Protein AF-A0A7G2MFL3-F1 (afdb_monomer)

Solvent-accessible surface area (backbone atoms only — not comparable to full-atom values): 13566 Å² total; per-residue (Å²): 109,44,81,42,78,49,74,40,73,57,84,100,40,82,43,74,48,80,43,44,34,51,57,37,76,84,65,39,50,49,68,37,49,46,40,65,63,60,61,59,58,70,48,54,39,50,13,52,48,40,73,46,63,44,76,57,50,73,59,51,51,73,66,56,52,52,59,57,55,60,53,57,52,28,74,81,72,52,54,85,32,44,57,62,62,65,53,64,46,80,39,84,98,72,47,64,27,29,45,59,45,58,73,44,49,77,35,26,29,48,46,50,48,53,24,50,50,29,46,53,49,25,72,77,52,80,40,70,69,40,48,25,46,23,52,23,51,48,35,26,45,94,93,48,84,48,68,70,61,25,61,71,35,25,74,55,49,62,75,49,63,65,60,61,53,53,35,51,54,53,48,49,51,37,31,48,51,34,50,34,70,74,38,46,80,78,42,62,78,80,65,99,81,64,82,85,64,84,72,43,70,61,52,58,45,45,78,69,58,48,93,62,67,87,49,60,74,69,49,32,68,38,33,34,64,59,52,53,52,51,51,46,48,52,60,57,56,79,72,108

Foldseek 3Di:
DDWDWDWFDDDPDIDIDIFDADQAPVPDALQLLLCVLVPDPLLVNLCSRRVHDSVRSVRDDPVRSVVSVVSCVNVVVHLQQQDDNCQWDQFVPLGIWGAADGNNPQAFQQLVLQLVVLLVVCVVPVDLLSLLLNVLSRTHDPVHGDPVSSVVCSVRSSPDDSSSSSSRSVSVVSNVVNVCVVQCLLNPDDDPPDDDDVCRVVVSVCVQCPPPPVCPVVRRSPRNVVVSVSSSVSVVVVVD

Secondary structure (DSSP, 8-state):
-EEEEEEEEETTEEEEEEEEE-SSGGG--HHHHHHHHH---HHHHHHHHTTS-HHHHTTS-HHHHHHHHGGGGHHHH-----S-S--EEEETTTEEEEPPPGGGTT-BHHHHHHHHHHHHHHHHS--HHHHHHHHHHHSB-TT---HHHHHHHHHHHTTS-HHHHHHHHHHHHHHHHHHHHH-TTTS----SSS------HHHHHHHHHTT-GGGHHHHHSSBHHHHHHHHHHHHHHTT-

Structure (mmCIF, N/CA/C/O backbone):
data_AF-A0A7G2MFL3-F1
#
_entry.id   AF-A0A7G2MFL3-F1
#
loop_
_atom_site.group_PDB
_atom_site.id
_atom_site.type_symbol
_atom_site.label_atom_id
_atom_site.label_alt_id
_atom_site.label_comp_id
_atom_site.label_asym_id
_atom_site.label_entity_id
_atom_site.label_seq_id
_atom_site.pdbx_PDB_ins_code
_atom_site.Cartn_x
_atom_site.Cartn_y
_atom_site.Cartn_z
_atom_site.occupancy
_atom_site.B_iso_or_equiv
_atom_site.auth_seq_id
_atom_site.auth_comp_id
_atom_site.auth_asym_id
_atom_site.auth_atom_id
_atom_site.pdbx_PDB_model_num
ATOM 1 N N . MET A 1 1 ? -18.600 6.496 1.600 1.00 86.38 1 MET A N 1
ATOM 2 C CA . MET A 1 1 ? -18.563 6.324 3.068 1.00 86.38 1 MET A CA 1
ATOM 3 C C . MET A 1 1 ? -19.970 6.043 3.551 1.00 86.38 1 MET A C 1
ATOM 5 O O . MET A 1 1 ? -20.898 6.702 3.091 1.00 86.38 1 MET A O 1
ATOM 9 N N . ASN A 1 2 ? -20.135 5.079 4.453 1.00 88.81 2 ASN A N 1
ATOM 10 C CA . ASN A 1 2 ? -21.428 4.770 5.059 1.00 88.81 2 ASN A CA 1
ATOM 11 C C . ASN A 1 2 ? -21.627 5.642 6.297 1.00 88.81 2 ASN A C 1
ATOM 13 O O . ASN A 1 2 ? -20.780 5.615 7.186 1.00 88.81 2 ASN A O 1
ATOM 17 N N . ASN A 1 3 ? -22.730 6.385 6.366 1.00 93.81 3 ASN A N 1
ATOM 18 C CA . ASN A 1 3 ? -23.121 7.102 7.578 1.00 93.81 3 ASN A CA 1
ATOM 19 C C . ASN A 1 3 ? -23.833 6.131 8.520 1.00 93.81 3 ASN A C 1
ATOM 21 O O . ASN A 1 3 ? -24.752 5.425 8.104 1.00 93.81 3 ASN A O 1
ATOM 25 N N . ILE A 1 4 ? -23.409 6.090 9.778 1.00 93.94 4 ILE A N 1
ATOM 26 C CA . ILE A 1 4 ? -23.897 5.137 10.770 1.00 93.94 4 ILE A CA 1
ATOM 27 C C . ILE A 1 4 ? -24.326 5.901 12.008 1.00 93.94 4 ILE A C 1
ATOM 29 O O . ILE A 1 4 ? -23.541 6.631 12.610 1.00 93.94 4 ILE A O 1
ATOM 33 N N . LYS A 1 5 ? -25.567 5.670 12.426 1.00 94.50 5 LYS A N 1
ATOM 34 C CA . LYS A 1 5 ? -26.051 6.081 13.737 1.00 94.50 5 LYS A CA 1
ATOM 35 C C . LYS A 1 5 ? -26.024 4.875 14.663 1.00 94.50 5 LYS A C 1
ATOM 37 O O . LYS A 1 5 ? -26.741 3.904 14.446 1.00 94.50 5 LYS A O 1
ATOM 42 N N . ILE A 1 6 ? -25.190 4.940 15.691 1.00 92.62 6 ILE A N 1
ATOM 43 C CA . ILE A 1 6 ? -25.071 3.891 16.698 1.00 92.62 6 ILE A CA 1
ATOM 44 C C . ILE A 1 6 ? -25.822 4.336 17.936 1.00 92.62 6 ILE A C 1
ATOM 46 O O . ILE A 1 6 ? -25.460 5.331 18.566 1.00 92.62 6 ILE A O 1
ATOM 50 N N . THR A 1 7 ? -26.827 3.558 18.310 1.00 91.56 7 THR A N 1
ATOM 51 C CA . THR A 1 7 ? -27.594 3.771 19.532 1.00 91.56 7 THR A CA 1
ATOM 52 C C . THR A 1 7 ? -27.149 2.772 20.594 1.00 91.56 7 THR A C 1
ATOM 54 O O . THR A 1 7 ? -27.059 1.571 20.336 1.00 91.56 7 THR A O 1
ATOM 57 N N . TYR A 1 8 ? -26.820 3.268 21.785 1.00 87.94 8 TYR A N 1
ATOM 58 C CA . TYR A 1 8 ? -26.288 2.467 22.882 1.00 87.94 8 TYR A CA 1
ATOM 59 C C . TYR A 1 8 ? -26.803 2.961 24.232 1.00 87.94 8 TYR A C 1
ATOM 61 O O . TYR A 1 8 ? -27.073 4.145 24.440 1.00 87.94 8 TYR A O 1
ATOM 69 N N . HIS A 1 9 ? -26.893 2.044 25.191 1.00 82.50 9 HIS A N 1
ATOM 70 C CA . HIS A 1 9 ? -27.344 2.377 26.534 1.00 82.50 9 HIS A CA 1
ATOM 71 C C . HIS A 1 9 ? -26.170 2.849 27.402 1.00 82.50 9 HIS A C 1
ATOM 73 O O . HIS A 1 9 ? -25.099 2.230 27.488 1.00 82.50 9 HIS A O 1
ATOM 79 N N . HIS A 1 10 ? -26.357 3.988 28.065 1.00 81.31 10 HIS A N 1
ATOM 80 C CA . HIS A 1 10 ? -25.468 4.464 29.111 1.00 81.31 10 HIS A CA 1
ATOM 81 C C . HIS A 1 10 ? -26.272 4.654 30.391 1.00 81.31 10 HIS A C 1
ATOM 83 O O . HIS A 1 10 ? -26.887 5.700 30.598 1.00 81.31 10 HIS A O 1
ATOM 89 N N . TRP A 1 11 ? -26.201 3.648 31.267 1.00 82.06 11 TRP A N 1
ATOM 90 C CA . TRP A 1 11 ? -27.089 3.525 32.424 1.00 82.06 11 TRP A CA 1
ATOM 91 C C . TRP A 1 11 ? -28.545 3.462 31.933 1.00 82.06 11 TRP A C 1
ATOM 93 O O . TRP A 1 11 ? -28.824 2.739 30.984 1.00 82.06 11 TRP A O 1
ATOM 103 N N . PHE A 1 12 ? -29.444 4.246 32.525 1.00 79.44 12 PHE A N 1
ATOM 104 C CA . PHE A 1 12 ? -30.863 4.316 32.169 1.00 79.44 12 PHE A CA 1
ATOM 105 C C . PHE A 1 12 ? -31.176 5.301 31.033 1.00 79.44 12 PHE A C 1
ATOM 107 O O . PHE A 1 12 ? -32.333 5.653 30.831 1.00 79.44 12 PHE A O 1
ATOM 114 N N . ARG A 1 13 ? -30.161 5.817 30.326 1.00 85.00 13 ARG A N 1
ATOM 115 C CA . ARG A 1 13 ? -30.360 6.743 29.205 1.00 85.00 13 ARG A CA 1
ATOM 116 C C . ARG A 1 13 ? -29.826 6.147 27.918 1.00 85.00 13 ARG A C 1
ATOM 118 O O . ARG A 1 13 ? -28.670 5.720 27.848 1.00 85.00 13 ARG A O 1
ATOM 125 N N . GLU A 1 14 ? -30.667 6.181 26.900 1.00 88.75 14 GLU A N 1
ATOM 126 C CA . GLU A 1 14 ? -30.264 5.924 25.532 1.00 88.75 14 GLU A CA 1
ATOM 127 C C . GLU A 1 14 ? -29.410 7.093 25.031 1.00 88.75 14 GLU A C 1
ATOM 129 O O . GLU A 1 14 ? -29.717 8.267 25.254 1.00 88.75 14 GLU A O 1
ATOM 134 N N . LYS A 1 15 ? -28.283 6.768 24.406 1.00 92.12 15 LYS A N 1
ATOM 135 C CA . LYS A 1 15 ? -27.415 7.728 23.732 1.00 92.12 15 LYS A CA 1
ATOM 136 C C . LYS A 1 15 ? -27.227 7.283 22.295 1.00 92.12 15 LYS A C 1
ATOM 138 O O . LYS A 1 15 ? -27.190 6.088 22.013 1.00 92.12 15 LYS A O 1
ATOM 143 N N . SER A 1 16 ? -27.042 8.245 21.404 1.00 92.38 16 SER A N 1
ATOM 144 C CA . SER A 1 16 ? -26.655 7.976 20.026 1.00 92.38 16 SER A CA 1
ATOM 145 C C . SER A 1 16 ? -25.364 8.693 19.675 1.00 92.38 16 SER A C 1
ATOM 147 O O . SER A 1 16 ? -25.123 9.808 20.137 1.00 92.38 16 SER A O 1
ATOM 149 N N . ILE A 1 17 ? -24.559 8.060 18.833 1.00 94.38 17 ILE A N 1
ATOM 150 C CA . ILE A 1 17 ? -23.413 8.670 18.170 1.00 94.38 17 ILE A CA 1
ATOM 151 C C . ILE A 1 17 ? -23.583 8.508 16.664 1.00 94.38 17 ILE A C 1
ATOM 153 O O . ILE A 1 17 ? -23.958 7.438 16.188 1.00 94.38 17 ILE A O 1
ATOM 157 N N . GLU A 1 18 ? -23.337 9.583 15.930 1.00 95.19 18 GLU A N 1
ATOM 158 C CA . GLU A 1 18 ? -23.256 9.556 14.475 1.00 95.19 18 GLU A CA 1
ATOM 159 C C . GLU A 1 18 ? -21.789 9.449 14.087 1.00 95.19 18 GLU A C 1
ATOM 161 O O . GLU A 1 18 ? -20.938 10.166 14.614 1.00 95.19 18 GLU A O 1
ATOM 166 N N . THR A 1 19 ? -21.488 8.503 13.211 1.00 95.06 19 THR A N 1
ATOM 167 C CA . THR A 1 19 ? -20.143 8.272 12.710 1.00 95.06 19 THR A CA 1
ATOM 168 C C . THR A 1 19 ? -20.189 7.775 11.269 1.00 95.06 19 THR A C 1
ATOM 170 O O . THR A 1 19 ? -21.252 7.664 10.657 1.00 95.06 19 THR A O 1
ATOM 173 N N . THR A 1 20 ? -19.024 7.479 10.712 1.00 94.50 20 THR A N 1
ATOM 174 C CA . THR A 1 20 ? -18.869 6.949 9.370 1.00 94.50 20 THR A CA 1
ATOM 175 C C . THR A 1 20 ? -18.062 5.661 9.373 1.00 94.50 20 THR A C 1
ATOM 177 O O . THR A 1 20 ? -17.290 5.389 10.290 1.00 94.50 20 THR A O 1
ATOM 180 N N . PHE A 1 21 ? -18.241 4.863 8.327 1.00 94.44 21 PHE A N 1
ATOM 181 C CA . PHE A 1 21 ? -17.450 3.667 8.076 1.00 94.44 21 PHE A CA 1
ATOM 182 C C . PHE A 1 21 ? -16.995 3.647 6.610 1.00 94.44 21 PHE A C 1
ATOM 184 O O . PHE A 1 21 ? -17.812 3.930 5.719 1.00 94.44 21 PHE A O 1
ATOM 191 N N . PRO A 1 22 ? -15.719 3.325 6.326 1.00 93.12 22 PRO A N 1
ATOM 192 C CA . PRO A 1 22 ? -15.212 3.234 4.960 1.00 93.12 22 PRO A CA 1
ATOM 193 C C . PRO A 1 22 ? -16.002 2.221 4.128 1.00 93.12 22 PRO A C 1
ATOM 195 O O . PRO A 1 22 ? -16.175 1.073 4.522 1.00 93.12 22 PRO A O 1
ATOM 198 N N . SER A 1 23 ? -16.471 2.642 2.958 1.00 91.25 23 SER A N 1
ATOM 199 C CA . SER A 1 23 ? -17.168 1.773 1.998 1.00 91.25 23 SER A CA 1
ATOM 200 C C . SER A 1 23 ? -16.243 1.221 0.911 1.00 91.25 23 SER A C 1
ATOM 202 O O . SER A 1 23 ? -16.655 0.384 0.111 1.00 91.25 23 SER A O 1
ATOM 204 N N . CYS A 1 24 ? -14.997 1.688 0.880 1.00 90.19 24 CYS A N 1
ATOM 205 C CA . CYS A 1 24 ? -13.954 1.275 -0.044 1.00 90.19 24 CYS A CA 1
ATOM 206 C C . CYS A 1 24 ? -12.572 1.526 0.575 1.00 90.19 24 CYS A C 1
ATOM 208 O O . CYS A 1 24 ? -12.429 2.282 1.540 1.00 90.19 24 CYS A O 1
ATOM 210 N N . TRP A 1 25 ? -11.530 0.929 -0.001 1.00 90.25 25 TRP A N 1
ATOM 211 C CA . TRP A 1 25 ? -10.160 1.077 0.506 1.00 90.25 25 TRP A CA 1
ATOM 212 C C . TRP A 1 25 ? -9.642 2.517 0.428 1.00 90.25 25 TRP A C 1
ATOM 214 O O . TRP A 1 25 ? -8.898 2.951 1.303 1.00 90.25 25 TRP A O 1
ATOM 224 N N . SER A 1 26 ? -10.032 3.273 -0.605 1.00 86.62 26 SER A N 1
ATOM 225 C CA . SER A 1 26 ? -9.580 4.658 -0.801 1.00 86.62 26 SER A CA 1
ATOM 226 C C . SER A 1 26 ? -10.165 5.649 0.207 1.00 86.62 26 SER A C 1
ATOM 228 O O . SER A 1 26 ? -9.641 6.748 0.341 1.00 86.62 26 SER A O 1
ATOM 230 N N . GLU A 1 27 ? -11.244 5.278 0.900 1.00 90.12 27 GLU A N 1
ATOM 231 C CA . GLU A 1 27 ? -11.845 6.079 1.975 1.00 90.12 27 GLU A CA 1
ATOM 232 C C . GLU A 1 27 ? -11.183 5.837 3.335 1.00 90.12 27 GLU A C 1
ATOM 234 O O . GLU A 1 27 ? -11.441 6.575 4.283 1.00 90.12 27 GLU A O 1
ATOM 239 N N . MET A 1 28 ? -10.344 4.803 3.458 1.00 91.62 28 MET A N 1
ATOM 240 C CA . MET A 1 28 ? -9.699 4.477 4.723 1.00 91.62 28 MET A CA 1
ATOM 241 C C . MET A 1 28 ? -8.619 5.499 5.071 1.00 91.62 28 MET A C 1
ATOM 243 O O . MET A 1 28 ? -7.720 5.796 4.282 1.00 91.62 28 MET A O 1
ATOM 247 N N . THR A 1 29 ? -8.642 5.959 6.317 1.00 92.31 29 THR A N 1
ATOM 248 C CA . THR A 1 29 ? -7.521 6.695 6.904 1.00 92.31 29 THR A CA 1
ATOM 249 C C . THR A 1 29 ? -6.305 5.774 7.095 1.00 92.31 29 THR A C 1
ATOM 251 O O . THR A 1 29 ? -6.462 4.553 7.216 1.00 92.31 29 THR A O 1
ATOM 254 N N . PRO A 1 30 ? -5.077 6.321 7.220 1.00 92.25 30 PRO A N 1
ATOM 255 C CA . PRO A 1 30 ? -3.890 5.511 7.505 1.00 92.25 30 PRO A CA 1
ATOM 256 C C . PRO A 1 30 ? -4.042 4.657 8.772 1.00 92.25 30 PRO A C 1
ATOM 258 O O . PRO A 1 30 ? -3.607 3.508 8.811 1.00 92.25 30 PRO A O 1
ATOM 261 N N . ARG A 1 31 ? -4.712 5.200 9.799 1.00 92.88 31 ARG A N 1
ATOM 262 C CA . ARG A 1 31 ? -4.985 4.506 11.065 1.00 92.88 31 ARG A CA 1
ATOM 263 C C . ARG A 1 31 ? -5.902 3.299 10.863 1.00 92.88 31 ARG A C 1
ATOM 265 O O . ARG A 1 31 ? -5.603 2.225 11.375 1.00 92.88 31 ARG A O 1
ATOM 272 N N . GLN A 1 32 ? -6.987 3.465 10.108 1.00 94.06 32 GLN A N 1
ATOM 273 C CA . GLN A 1 32 ? -7.913 2.377 9.773 1.00 94.06 32 GLN A CA 1
ATOM 274 C C . GLN A 1 32 ? -7.226 1.294 8.945 1.00 94.06 32 GLN A C 1
ATOM 276 O O . GLN A 1 32 ? -7.385 0.106 9.220 1.00 94.06 32 GLN A O 1
ATOM 281 N N . PHE A 1 33 ? -6.413 1.699 7.969 1.00 92.69 33 PHE A N 1
ATOM 282 C CA . PHE A 1 33 ? -5.682 0.769 7.116 1.00 92.69 33 PHE A CA 1
ATOM 283 C C . PHE A 1 33 ? -4.683 -0.079 7.922 1.00 92.69 33 PHE A C 1
ATOM 285 O O . PHE A 1 33 ? -4.671 -1.302 7.799 1.00 92.69 33 PHE A O 1
ATOM 292 N N . LEU A 1 34 ? -3.912 0.548 8.820 1.00 93.12 34 LEU A N 1
ATOM 293 C CA . LEU A 1 34 ? -2.994 -0.148 9.732 1.00 93.12 34 LEU A CA 1
ATOM 294 C C . LEU A 1 34 ? -3.718 -1.062 10.731 1.00 93.12 34 LEU A C 1
ATOM 296 O O . LEU A 1 34 ? -3.231 -2.149 11.044 1.00 93.12 34 LEU A O 1
ATOM 300 N N . ALA A 1 35 ? -4.877 -0.651 11.252 1.00 92.56 35 ALA A N 1
ATOM 301 C CA . ALA A 1 35 ? -5.672 -1.506 12.132 1.00 92.56 35 ALA A CA 1
ATOM 302 C C . ALA A 1 35 ? -6.130 -2.776 11.404 1.00 92.56 35 ALA A C 1
ATOM 304 O O . ALA A 1 35 ? -6.014 -3.873 11.942 1.00 92.56 35 ALA A O 1
ATOM 305 N N . LEU A 1 36 ? -6.563 -2.652 10.148 1.00 89.69 36 LEU A N 1
ATOM 306 C CA . LEU A 1 36 ? -7.006 -3.800 9.366 1.00 89.69 36 LEU A CA 1
ATOM 307 C C . LEU A 1 36 ? -5.876 -4.807 9.099 1.00 89.69 36 LEU A C 1
ATOM 309 O O . LEU A 1 36 ? -6.098 -6.017 9.149 1.00 89.69 36 LEU A O 1
ATOM 313 N N . THR A 1 37 ? -4.656 -4.329 8.843 1.00 85.25 37 THR 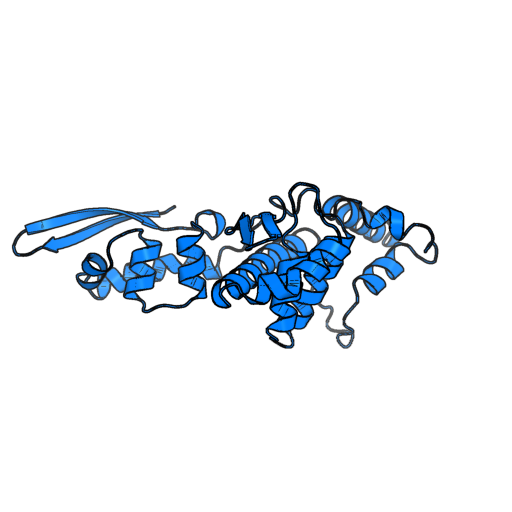A N 1
ATOM 314 C CA . THR A 1 37 ? -3.505 -5.207 8.583 1.00 85.25 37 THR A CA 1
ATOM 315 C C . THR A 1 37 ? -2.931 -5.820 9.855 1.00 85.25 37 THR A C 1
ATOM 317 O O . THR A 1 37 ? -2.525 -6.979 9.849 1.00 85.25 37 THR A O 1
ATOM 320 N N . SER A 1 38 ? -2.934 -5.072 10.959 1.00 84.50 38 SER A N 1
ATOM 321 C CA . SER A 1 38 ? -2.404 -5.526 12.248 1.00 84.50 38 SER A CA 1
ATOM 322 C C . SER A 1 38 ? -3.292 -6.533 12.981 1.00 84.50 38 SER A C 1
ATOM 324 O O . SER A 1 38 ? -2.808 -7.137 13.941 1.00 84.50 38 SER A O 1
ATOM 326 N N . ARG A 1 39 ? -4.544 -6.711 12.527 1.00 80.12 39 ARG A N 1
ATOM 327 C CA . ARG A 1 39 ? -5.549 -7.652 13.057 1.00 80.12 39 ARG A CA 1
ATOM 328 C C . ARG A 1 39 ? -5.639 -7.635 14.594 1.00 80.12 39 ARG A C 1
ATOM 330 O O . ARG A 1 39 ? -5.341 -8.645 15.234 1.00 80.12 39 ARG A O 1
ATOM 337 N N . PRO A 1 40 ? -5.998 -6.493 15.205 1.00 86.38 40 PRO A N 1
ATOM 338 C CA . PRO A 1 40 ? -6.283 -6.437 16.633 1.00 86.38 40 PRO A CA 1
ATOM 339 C C . PRO A 1 40 ? -7.582 -7.203 16.947 1.00 86.38 40 PRO A C 1
ATOM 341 O O . PRO A 1 40 ? -8.212 -7.762 16.051 1.00 86.38 40 PRO A O 1
ATOM 344 N N . ASP A 1 41 ? -8.005 -7.219 18.214 1.00 91.69 41 ASP A N 1
ATOM 345 C CA . ASP A 1 41 ? -9.305 -7.793 18.570 1.00 91.69 41 ASP A CA 1
ATOM 346 C C . ASP A 1 41 ? -10.465 -7.076 17.858 1.00 91.69 41 ASP A C 1
ATOM 348 O O . ASP A 1 41 ? -10.403 -5.869 17.617 1.00 91.69 41 ASP A O 1
ATOM 352 N N . ASP A 1 42 ? -11.544 -7.808 17.571 1.00 90.69 42 ASP A N 1
ATOM 353 C CA . ASP A 1 42 ? -12.671 -7.322 16.760 1.00 90.69 42 ASP A CA 1
ATOM 354 C C . ASP A 1 42 ? -13.268 -6.006 17.279 1.00 90.69 42 ASP A C 1
ATOM 356 O O . ASP A 1 42 ? -13.641 -5.132 16.495 1.00 90.69 42 ASP A O 1
ATOM 360 N N . HIS A 1 43 ? -13.309 -5.817 18.604 1.00 93.94 43 HIS A N 1
ATOM 361 C CA . HIS A 1 43 ? -13.816 -4.581 19.198 1.00 93.94 43 HIS A CA 1
ATOM 362 C C . HIS A 1 43 ? -12.888 -3.394 18.933 1.00 93.94 43 HIS A C 1
ATOM 364 O O . HIS A 1 43 ? -13.372 -2.286 18.718 1.00 93.94 43 HIS A O 1
ATOM 370 N N . GLU A 1 44 ? -11.570 -3.598 18.976 1.00 94.88 44 GLU A N 1
ATOM 371 C CA . GLU A 1 44 ? -10.592 -2.574 18.603 1.00 94.88 44 GLU A CA 1
ATOM 372 C C . GLU A 1 44 ? -10.685 -2.242 17.118 1.00 94.88 44 GLU A C 1
ATOM 374 O O . GLU A 1 44 ? -10.718 -1.068 16.755 1.00 94.88 44 GLU A O 1
ATOM 379 N N . LEU A 1 45 ? -10.769 -3.263 16.260 1.00 94.62 45 LEU A N 1
ATOM 380 C CA . LEU A 1 45 ? -10.877 -3.060 14.821 1.00 94.62 45 LEU A CA 1
ATOM 381 C C . LEU A 1 45 ? -12.129 -2.244 14.488 1.00 94.62 45 LEU A C 1
ATOM 383 O O . LEU A 1 45 ? -12.031 -1.227 13.806 1.00 94.62 45 LEU A O 1
ATOM 387 N N . LEU A 1 46 ? -13.287 -2.628 15.028 1.00 95.00 46 LEU A N 1
ATOM 388 C CA . LEU A 1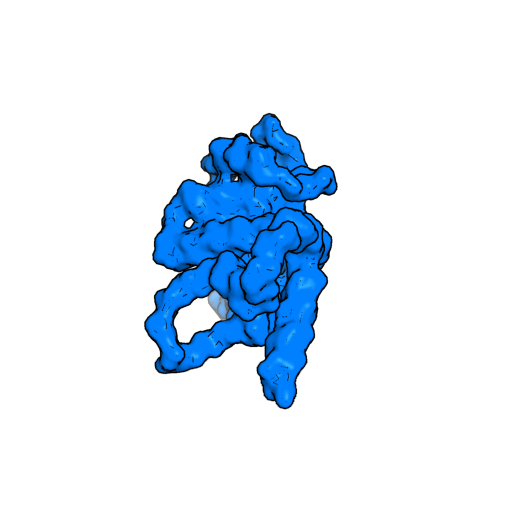 46 ? -14.532 -1.877 14.870 1.00 95.00 46 LEU A CA 1
ATOM 389 C C . LEU A 1 46 ? -14.422 -0.453 15.418 1.00 95.00 46 LEU A C 1
ATOM 391 O O . LEU A 1 46 ? -14.863 0.482 14.757 1.00 95.00 46 LEU A O 1
ATOM 395 N N . ALA A 1 47 ? -13.808 -0.272 16.589 1.00 95.56 47 ALA A N 1
ATOM 396 C CA . ALA A 1 47 ? -13.618 1.043 17.194 1.00 95.56 47 ALA A CA 1
ATOM 397 C C . ALA A 1 47 ? -12.801 1.972 16.292 1.00 95.56 47 ALA A C 1
ATOM 399 O O . ALA A 1 47 ? -13.183 3.122 16.086 1.00 95.56 47 ALA A O 1
ATOM 400 N N . VAL A 1 48 ? -11.708 1.469 15.713 1.00 96.19 48 VAL A N 1
ATOM 401 C CA . VAL A 1 48 ? -10.878 2.238 14.782 1.00 96.19 48 VAL A CA 1
ATOM 402 C C . VAL A 1 48 ? -11.612 2.497 13.465 1.00 96.19 48 VAL A C 1
ATOM 404 O O . VAL A 1 48 ? -11.559 3.611 12.950 1.00 96.19 48 VAL A O 1
ATOM 407 N N . MET A 1 49 ? -12.310 1.501 12.916 1.00 95.25 49 MET A N 1
ATOM 408 C CA . MET A 1 49 ? -13.041 1.641 11.651 1.00 95.25 49 MET A CA 1
ATOM 409 C C . MET A 1 49 ? -14.196 2.639 11.742 1.00 95.25 49 MET A C 1
ATOM 411 O O . MET A 1 49 ? -14.426 3.381 10.793 1.00 95.25 49 MET A O 1
ATOM 415 N N . LEU A 1 50 ? -14.865 2.694 12.891 1.00 94.94 50 LEU A N 1
ATOM 416 C CA . LEU A 1 50 ? -15.931 3.644 13.196 1.00 94.94 50 LEU A CA 1
ATOM 417 C C . LEU A 1 50 ? -15.420 4.966 13.774 1.00 94.94 50 LEU A C 1
ATOM 419 O O . LEU A 1 50 ? -16.233 5.829 14.068 1.00 94.94 50 LEU A O 1
ATOM 423 N N . ASP A 1 51 ? -14.118 5.110 14.021 1.00 94.75 51 ASP A N 1
ATOM 424 C CA . ASP A 1 51 ? -13.527 6.244 14.744 1.00 94.75 51 ASP A CA 1
ATOM 425 C C . ASP A 1 51 ? -14.257 6.600 16.060 1.00 94.75 51 ASP A C 1
ATOM 427 O O . ASP A 1 51 ? -14.503 7.759 16.390 1.00 94.75 51 ASP A O 1
ATOM 431 N N . ILE A 1 52 ? -14.620 5.576 16.842 1.00 95.00 52 ILE A N 1
ATOM 432 C CA . ILE A 1 52 ? -15.272 5.732 18.151 1.00 95.00 52 ILE A CA 1
ATOM 433 C C . ILE A 1 52 ? -14.478 5.039 19.265 1.00 95.00 52 ILE A C 1
ATOM 435 O O . ILE A 1 52 ? -13.712 4.108 19.021 1.00 95.00 52 ILE A O 1
ATOM 439 N N . PRO A 1 53 ? -14.675 5.422 20.540 1.00 94.81 53 PRO A N 1
ATOM 440 C CA . PRO A 1 53 ? -14.038 4.730 21.654 1.00 94.81 53 PRO A CA 1
ATOM 441 C C . PRO A 1 53 ? -14.437 3.246 21.748 1.00 94.81 53 PRO A C 1
ATOM 443 O O . PRO A 1 53 ? -15.625 2.925 21.801 1.00 94.81 53 PRO A O 1
ATOM 446 N N . LYS A 1 54 ? -13.459 2.345 21.942 1.00 95.00 54 LYS A N 1
ATOM 447 C CA . LYS A 1 54 ? -13.673 0.892 22.145 1.00 95.00 54 LYS A CA 1
ATOM 448 C C . LYS A 1 54 ? -14.725 0.560 23.204 1.00 95.00 54 LYS A C 1
ATOM 450 O O . LYS A 1 54 ? -15.487 -0.391 23.068 1.00 95.00 54 LYS A O 1
ATOM 455 N N . ARG A 1 55 ? -14.804 1.366 24.268 1.00 93.88 55 ARG A N 1
ATOM 456 C CA . ARG A 1 55 ? -15.810 1.217 25.335 1.00 93.88 55 ARG A CA 1
ATOM 457 C C . ARG A 1 55 ? -17.258 1.346 24.849 1.00 93.88 55 ARG A C 1
ATOM 459 O O . ARG A 1 55 ? -18.141 0.845 25.531 1.00 93.88 55 ARG A O 1
ATOM 466 N N . ILE A 1 56 ? -17.501 2.048 23.739 1.00 93.38 56 ILE A N 1
ATOM 467 C CA . ILE A 1 56 ? -18.824 2.148 23.111 1.00 93.38 56 ILE A CA 1
ATOM 468 C C . ILE A 1 56 ? -19.098 0.865 22.330 1.00 93.38 56 ILE A C 1
ATOM 470 O O . ILE A 1 56 ? -20.144 0.264 22.531 1.00 93.38 56 ILE A O 1
ATOM 474 N N . VAL A 1 57 ? -18.126 0.389 21.544 1.00 94.38 57 VAL A N 1
ATOM 475 C CA . VAL A 1 57 ? -18.237 -0.879 20.799 1.00 94.38 57 VAL A CA 1
ATOM 476 C C . VAL A 1 57 ? -18.528 -2.057 21.733 1.00 94.38 57 VAL A C 1
ATOM 478 O O . VAL A 1 57 ? -19.410 -2.857 21.460 1.00 94.38 57 VAL A O 1
ATOM 481 N N . LYS A 1 58 ? -17.866 -2.120 22.896 1.00 93.25 58 LYS A N 1
ATOM 482 C CA . LYS A 1 58 ? -18.109 -3.152 23.924 1.00 93.25 58 LYS A CA 1
ATOM 483 C C . LYS A 1 58 ? -19.522 -3.149 24.526 1.00 93.25 58 LYS A C 1
ATOM 485 O O . LYS A 1 58 ? -19.855 -4.063 25.269 1.00 93.25 58 LYS A O 1
ATOM 490 N N . ARG A 1 59 ? -20.322 -2.107 24.284 1.00 92.75 59 ARG A N 1
ATOM 491 C CA . ARG A 1 59 ? -21.717 -2.004 24.749 1.00 92.75 59 ARG A CA 1
ATOM 492 C C . ARG A 1 59 ? -22.728 -2.372 23.669 1.00 92.75 59 ARG A C 1
ATOM 494 O O . ARG A 1 59 ? -23.923 -2.332 23.946 1.00 92.75 59 ARG A O 1
ATOM 501 N N . LEU A 1 60 ? -22.267 -2.657 22.454 1.00 92.31 60 LEU A N 1
ATOM 502 C CA . LEU A 1 60 ? -23.137 -3.038 21.355 1.00 92.31 60 LEU A CA 1
ATOM 503 C C . LEU A 1 60 ? -23.638 -4.463 21.555 1.00 92.31 60 LEU A C 1
ATOM 505 O O . LEU A 1 60 ? -22.929 -5.321 22.083 1.00 92.31 60 LEU A O 1
ATOM 509 N N . SER A 1 61 ? -24.873 -4.708 21.130 1.00 92.06 61 SER A N 1
ATOM 510 C CA . SER A 1 61 ? -25.418 -6.059 21.106 1.00 92.06 61 SER A CA 1
ATOM 511 C C . SER A 1 61 ? -24.709 -6.907 20.046 1.00 92.06 61 SER A C 1
ATOM 513 O O . SER A 1 61 ? -24.139 -6.386 19.085 1.00 92.06 61 SER A O 1
ATOM 515 N N . LEU A 1 62 ? -24.788 -8.233 20.185 1.00 91.94 62 LEU A N 1
ATOM 516 C CA . LEU A 1 62 ? -24.253 -9.164 19.186 1.00 91.94 62 LEU A CA 1
ATOM 517 C C . LEU A 1 62 ? -24.821 -8.880 17.782 1.00 91.94 62 LEU A C 1
ATOM 519 O O . LEU A 1 62 ? -24.084 -8.927 16.802 1.00 91.94 62 LEU A O 1
ATOM 523 N N . LEU A 1 63 ? -26.113 -8.539 17.700 1.00 92.56 63 LEU A N 1
ATOM 524 C CA . LEU A 1 63 ? -26.775 -8.180 16.445 1.00 92.56 63 LEU A CA 1
ATOM 525 C C . LEU A 1 63 ? -26.159 -6.919 15.823 1.00 92.56 63 LEU A C 1
ATOM 527 O O . LEU A 1 63 ? -25.809 -6.935 14.649 1.00 92.56 63 LEU A O 1
ATOM 531 N N . GLN A 1 64 ? -25.952 -5.863 16.615 1.00 92.81 64 GLN A N 1
ATOM 532 C CA . GLN A 1 64 ? -25.316 -4.630 16.137 1.00 92.81 64 GLN A CA 1
ATOM 533 C C . GLN A 1 64 ? -23.881 -4.882 15.654 1.00 92.81 64 GLN A C 1
ATOM 535 O O . GLN A 1 64 ? -23.471 -4.365 14.619 1.00 92.81 64 GLN A O 1
ATOM 540 N N . ILE A 1 65 ? -23.111 -5.699 16.380 1.00 93.50 65 ILE A N 1
ATOM 541 C CA . ILE A 1 65 ? -21.753 -6.087 15.969 1.00 93.50 65 ILE A CA 1
ATOM 542 C C . ILE A 1 65 ? -21.794 -6.856 14.643 1.00 93.50 65 ILE A C 1
ATOM 544 O O . ILE A 1 65 ? -20.980 -6.588 13.762 1.00 93.50 65 ILE A O 1
ATOM 548 N N . HIS A 1 66 ? -22.750 -7.772 14.475 1.00 92.69 66 HIS A N 1
ATOM 549 C CA . HIS A 1 66 ? -22.930 -8.524 13.237 1.00 92.69 66 HIS A CA 1
ATOM 550 C C . HIS A 1 66 ? -23.289 -7.618 12.046 1.00 92.69 66 HIS A C 1
ATOM 552 O O . HIS A 1 66 ? -22.687 -7.739 10.981 1.00 92.69 66 HIS A O 1
ATOM 558 N N . GLU A 1 67 ? -24.206 -6.665 12.226 1.00 93.56 67 GLU A N 1
ATOM 559 C CA . GLU A 1 67 ? -24.551 -5.678 11.193 1.00 93.56 67 GLU A CA 1
ATOM 560 C C . GLU A 1 67 ? -23.340 -4.835 10.778 1.00 93.56 67 GLU A C 1
ATOM 562 O O . GLU A 1 67 ? -23.099 -4.631 9.588 1.00 93.56 67 GLU A O 1
ATOM 567 N N . LEU A 1 68 ? -22.532 -4.399 11.748 1.00 93.88 68 LEU A N 1
ATOM 568 C CA . LEU A 1 68 ? -21.296 -3.663 11.484 1.00 93.88 68 LEU A CA 1
ATOM 569 C C . LEU A 1 68 ? -20.237 -4.532 10.792 1.00 93.88 68 LEU A C 1
ATOM 571 O O . LEU A 1 68 ? -19.503 -4.034 9.939 1.00 93.88 68 LEU A O 1
ATOM 575 N N . ALA A 1 69 ? -20.164 -5.826 11.109 1.00 90.88 69 ALA A N 1
ATOM 576 C CA . ALA A 1 69 ? -19.246 -6.758 10.457 1.00 90.88 69 ALA A CA 1
ATOM 577 C C . ALA A 1 69 ? -19.542 -6.906 8.953 1.00 90.88 69 ALA A C 1
ATOM 579 O O . ALA A 1 69 ? -18.611 -7.008 8.153 1.00 90.88 69 ALA A O 1
ATOM 580 N N . ASN A 1 70 ? -20.813 -6.823 8.545 1.00 91.38 70 ASN A N 1
ATOM 581 C CA . ASN A 1 70 ? -21.203 -6.868 7.130 1.00 91.38 70 ASN A CA 1
ATOM 582 C C . ASN A 1 70 ? -20.645 -5.684 6.321 1.00 91.38 70 ASN A C 1
ATOM 584 O O . ASN A 1 70 ? -20.486 -5.778 5.105 1.00 91.38 70 ASN A O 1
ATOM 588 N N . LEU A 1 71 ? -20.281 -4.578 6.977 1.00 92.75 71 LEU A N 1
ATOM 589 C CA . LEU A 1 71 ? -19.682 -3.428 6.302 1.00 92.75 71 LEU A CA 1
ATOM 590 C C . LEU A 1 71 ? -18.268 -3.714 5.785 1.00 92.75 71 LEU A C 1
ATOM 592 O O . LEU A 1 71 ? -17.826 -3.041 4.860 1.00 92.75 71 LEU A O 1
ATOM 596 N N . PHE A 1 72 ? -17.570 -4.729 6.307 1.00 91.56 72 PHE A N 1
ATOM 597 C CA . PHE A 1 72 ? -16.243 -5.131 5.822 1.00 91.56 72 PHE A CA 1
ATOM 598 C C . PHE A 1 72 ? -16.270 -5.818 4.449 1.00 91.56 72 PHE A C 1
ATOM 600 O O . PHE A 1 72 ? -15.213 -6.093 3.879 1.00 91.56 72 PHE A O 1
ATOM 607 N N . ASP A 1 73 ? -17.448 -6.064 3.870 1.00 90.25 73 ASP A N 1
ATOM 608 C CA . ASP A 1 73 ? -17.592 -6.691 2.554 1.00 90.25 73 ASP A CA 1
ATOM 609 C C . ASP A 1 73 ? -16.830 -5.965 1.435 1.00 90.25 73 ASP A C 1
ATOM 611 O O . ASP A 1 73 ? -16.411 -6.602 0.460 1.00 90.25 73 ASP A O 1
ATOM 615 N N . PHE A 1 74 ? -16.584 -4.656 1.574 1.00 88.75 74 PHE A N 1
ATOM 616 C CA . PHE A 1 74 ? -15.805 -3.897 0.593 1.00 88.75 74 PHE A CA 1
ATOM 617 C C . PHE A 1 74 ? -14.384 -4.441 0.412 1.00 88.75 74 PHE A C 1
ATOM 619 O O . PHE A 1 74 ? -13.853 -4.368 -0.691 1.00 88.75 74 PHE A O 1
ATOM 626 N N . ILE A 1 75 ? -13.790 -5.052 1.443 1.00 87.69 75 ILE A N 1
ATOM 627 C CA . ILE A 1 75 ? -12.435 -5.627 1.392 1.00 87.69 75 ILE A CA 1
ATOM 628 C C . ILE A 1 75 ? -12.331 -6.677 0.284 1.00 87.69 75 ILE A C 1
ATOM 630 O O . ILE A 1 75 ? -11.307 -6.779 -0.391 1.00 87.69 75 ILE A O 1
ATOM 634 N N . LYS A 1 76 ? -13.400 -7.456 0.085 1.00 81.44 76 LYS A N 1
ATOM 635 C CA . LYS A 1 76 ? -13.461 -8.503 -0.942 1.00 81.44 76 LYS A CA 1
ATOM 636 C C . LYS A 1 76 ? -13.859 -7.943 -2.308 1.00 81.44 76 LYS A C 1
ATOM 638 O O . LYS A 1 76 ? -13.381 -8.438 -3.329 1.00 81.44 76 LYS A O 1
ATOM 643 N N . ARG A 1 77 ? -14.757 -6.951 -2.322 1.00 78.19 77 ARG A N 1
ATOM 644 C CA . ARG A 1 77 ? -15.441 -6.460 -3.531 1.00 78.19 77 ARG A CA 1
ATOM 645 C C . ARG A 1 77 ? -14.691 -5.342 -4.248 1.00 78.19 77 ARG A C 1
ATOM 647 O O . ARG A 1 77 ? -14.650 -5.342 -5.475 1.00 78.19 77 ARG A O 1
ATOM 654 N N . ASP A 1 78 ? -14.131 -4.391 -3.509 1.00 66.62 78 ASP A N 1
ATOM 655 C CA . ASP A 1 78 ? -13.487 -3.218 -4.085 1.00 66.62 78 ASP A CA 1
ATOM 656 C C . ASP A 1 78 ? -11.978 -3.421 -4.218 1.00 66.62 78 ASP A C 1
ATOM 658 O O . ASP A 1 78 ? -11.275 -3.785 -3.278 1.00 66.62 78 ASP A O 1
ATOM 662 N N . GLN A 1 79 ? -11.491 -3.212 -5.435 1.00 64.81 79 GLN A N 1
ATOM 663 C CA . GLN A 1 79 ? -10.099 -3.433 -5.819 1.00 64.81 79 GLN A CA 1
ATOM 664 C C . GLN A 1 79 ? -9.540 -2.258 -6.616 1.00 64.81 79 GLN A C 1
ATOM 666 O O . GLN A 1 79 ? -8.407 -2.313 -7.091 1.00 64.81 79 GLN A O 1
ATOM 671 N N . LYS A 1 80 ? -10.299 -1.162 -6.749 1.00 72.19 80 LYS A N 1
ATOM 672 C CA . LYS A 1 80 ? -9.880 0.011 -7.524 1.00 72.19 80 LYS A CA 1
ATOM 673 C C . LYS A 1 80 ? -8.987 0.938 -6.701 1.00 72.19 80 LYS A C 1
ATOM 675 O O . LYS A 1 80 ? -9.135 2.158 -6.728 1.00 72.19 80 LYS A O 1
ATOM 680 N N . VAL A 1 81 ? -8.029 0.361 -5.985 1.00 84.44 81 VAL A N 1
ATOM 681 C CA . VAL A 1 81 ? -7.055 1.118 -5.205 1.00 84.44 81 VAL A CA 1
ATOM 682 C C . VAL A 1 81 ? -5.936 1.542 -6.126 1.00 84.44 81 VAL A C 1
ATOM 684 O O . VAL A 1 81 ? -5.164 0.721 -6.605 1.00 84.44 81 VAL A O 1
ATOM 687 N N . SER A 1 82 ? -5.843 2.843 -6.369 1.00 85.62 82 SER A N 1
ATOM 688 C CA . SER A 1 82 ? -4.758 3.410 -7.168 1.00 85.62 82 SER A CA 1
ATOM 689 C C . SER A 1 82 ? -3.845 4.337 -6.374 1.00 85.62 82 SER A C 1
ATOM 691 O O . SER A 1 82 ? -2.992 4.982 -6.962 1.00 85.62 82 SER A O 1
ATOM 693 N N . SER A 1 83 ? -4.013 4.458 -5.061 1.00 90.94 83 SER A N 1
ATOM 694 C CA . SER A 1 83 ? -3.225 5.366 -4.223 1.00 90.94 83 SER A CA 1
ATOM 695 C C . SER A 1 83 ? -2.780 4.689 -2.937 1.00 90.94 83 SER A C 1
ATOM 697 O O . SER A 1 83 ? -3.411 3.741 -2.466 1.00 90.94 83 SER A O 1
ATOM 699 N N . PHE A 1 84 ? -1.686 5.193 -2.374 1.00 92.50 84 PHE A N 1
ATOM 700 C CA . PHE A 1 84 ? -1.178 4.736 -1.091 1.00 92.50 84 PHE A CA 1
ATOM 701 C C . PHE A 1 84 ? -1.916 5.430 0.055 1.00 92.50 84 PHE A C 1
ATOM 703 O O . PHE A 1 84 ? -2.034 6.653 0.062 1.00 92.50 84 PHE A O 1
ATOM 710 N N . SER A 1 85 ? -2.379 4.657 1.036 1.00 91.62 85 SER A N 1
ATOM 711 C CA . SER A 1 85 ? -2.945 5.161 2.290 1.00 91.62 85 SER A CA 1
ATOM 712 C C . SER A 1 85 ? -1.854 5.766 3.174 1.00 91.62 85 SER A C 1
ATOM 714 O O . SER A 1 85 ? -2.062 6.792 3.810 1.00 91.62 85 SER A O 1
ATOM 716 N N . LEU A 1 86 ? -0.663 5.163 3.195 1.00 92.81 86 LEU A N 1
ATOM 717 C CA . LEU A 1 86 ? 0.504 5.671 3.920 1.00 92.81 86 LEU A CA 1
ATOM 718 C C . LEU A 1 86 ? 1.341 6.551 2.986 1.00 92.81 86 LEU A C 1
ATOM 720 O O . LEU A 1 86 ? 2.270 6.072 2.346 1.00 92.81 86 LEU A O 1
ATOM 724 N N . THR A 1 87 ? 1.025 7.838 2.873 1.00 93.75 87 THR A N 1
ATOM 725 C CA . THR A 1 87 ? 1.678 8.715 1.879 1.00 93.75 87 THR A CA 1
ATOM 726 C C . THR A 1 87 ? 3.111 9.109 2.235 1.00 93.75 87 THR A C 1
ATOM 728 O O . THR A 1 87 ? 3.879 9.523 1.367 1.00 93.75 87 THR A O 1
ATOM 731 N N . THR A 1 88 ? 3.479 9.024 3.514 1.00 94.62 88 THR A N 1
ATOM 732 C CA . THR A 1 88 ? 4.808 9.400 4.001 1.00 94.62 88 THR A CA 1
ATOM 733 C C . THR A 1 88 ? 5.333 8.422 5.039 1.00 94.62 88 THR A C 1
ATOM 735 O O . THR A 1 88 ? 4.581 7.856 5.830 1.00 94.62 88 THR A O 1
ATOM 738 N N . LEU A 1 89 ? 6.655 8.266 5.058 1.00 93.50 89 LEU A N 1
ATOM 739 C CA . LEU A 1 89 ? 7.394 7.564 6.097 1.00 93.50 89 LEU A CA 1
ATOM 740 C C . LEU A 1 89 ? 8.438 8.497 6.682 1.00 93.50 89 LEU A C 1
ATOM 742 O O . LEU A 1 89 ? 9.300 9.014 5.972 1.00 93.50 89 LEU A O 1
ATOM 746 N N . ARG A 1 90 ? 8.376 8.697 7.997 1.00 92.50 90 ARG A N 1
ATOM 747 C CA . ARG A 1 90 ? 9.415 9.424 8.717 1.00 92.50 90 ARG A CA 1
ATOM 748 C C . ARG A 1 90 ? 10.471 8.433 9.170 1.00 92.50 90 ARG A C 1
ATOM 750 O O . ARG A 1 90 ? 10.215 7.613 10.047 1.00 92.50 90 ARG A O 1
ATOM 757 N N . ILE A 1 91 ? 11.656 8.531 8.585 1.00 87.69 91 ILE A N 1
ATOM 758 C CA . ILE A 1 91 ? 12.775 7.659 8.911 1.00 87.69 91 ILE A CA 1
ATOM 759 C C . ILE A 1 91 ? 13.817 8.466 9.689 1.00 87.69 91 ILE A C 1
ATOM 761 O O . ILE A 1 91 ? 14.324 9.472 9.175 1.00 87.69 91 ILE A O 1
ATOM 765 N N . PRO A 1 92 ? 14.177 8.041 10.914 1.00 78.56 92 PRO A N 1
ATOM 766 C CA . PRO A 1 92 ? 15.272 8.654 11.654 1.00 78.56 92 PRO A CA 1
ATOM 767 C C . PRO A 1 92 ? 16.534 8.740 10.783 1.00 78.56 92 PRO A C 1
ATOM 769 O O . PRO A 1 92 ? 16.941 7.756 10.165 1.00 78.56 92 PRO A O 1
ATOM 772 N N . SER A 1 93 ? 17.125 9.933 10.689 1.00 78.25 93 SER A N 1
ATOM 773 C CA . SER A 1 93 ? 18.351 10.206 9.914 1.00 78.25 93 SER A CA 1
ATOM 774 C C . SER A 1 93 ? 18.268 10.031 8.384 1.00 78.25 93 SER A C 1
ATOM 776 O O . SER A 1 93 ? 19.273 10.222 7.704 1.00 78.25 93 SER A O 1
ATOM 778 N N . ALA A 1 94 ? 17.113 9.679 7.810 1.00 77.19 94 ALA A N 1
ATOM 779 C CA . ALA A 1 94 ? 16.871 9.724 6.357 1.00 77.19 94 ALA A CA 1
ATOM 780 C C . ALA A 1 94 ? 15.797 10.745 5.953 1.00 77.19 94 ALA A C 1
ATOM 782 O O . ALA A 1 94 ? 15.569 10.963 4.766 1.00 77.19 94 ALA A O 1
ATOM 783 N N . GLY A 1 95 ? 15.166 11.400 6.930 1.00 89.38 95 GLY A N 1
ATOM 784 C CA . GLY A 1 95 ? 14.158 12.421 6.684 1.00 89.38 95 GLY A CA 1
ATOM 785 C C . GLY A 1 95 ? 12.789 11.819 6.382 1.00 89.38 95 GLY A C 1
ATOM 786 O O . GLY A 1 95 ? 12.401 10.797 6.952 1.00 89.38 95 GLY A O 1
ATOM 787 N N . ILE A 1 96 ? 12.028 12.502 5.531 1.00 94.94 96 ILE A N 1
ATOM 788 C CA . ILE A 1 96 ? 10.685 12.083 5.127 1.00 94.94 96 ILE A CA 1
ATOM 789 C C . ILE A 1 96 ? 10.782 11.477 3.729 1.00 94.94 96 ILE A C 1
ATOM 791 O O . ILE A 1 96 ? 11.209 12.146 2.789 1.00 94.94 96 ILE A O 1
ATOM 795 N N . LEU A 1 97 ? 10.371 10.218 3.606 1.00 95.81 97 LEU A N 1
ATOM 796 C CA . LEU A 1 97 ? 10.173 9.557 2.324 1.00 95.81 97 LEU A CA 1
ATOM 797 C C . LEU A 1 97 ? 8.694 9.590 1.947 1.00 95.81 97 LEU A C 1
ATOM 799 O O . LEU A 1 97 ? 7.817 9.605 2.813 1.00 95.81 97 LEU A O 1
ATOM 803 N N . HIS A 1 98 ? 8.428 9.583 0.651 1.00 96.56 98 HIS A N 1
ATOM 804 C CA . HIS A 1 98 ? 7.105 9.709 0.064 1.00 96.56 98 HIS A CA 1
ATOM 805 C C . HIS A 1 98 ? 6.763 8.451 -0.723 1.00 96.56 98 HIS A C 1
ATOM 807 O O . HIS A 1 98 ? 7.621 7.890 -1.405 1.00 96.56 98 HIS A O 1
ATOM 813 N N . SER A 1 99 ? 5.510 8.015 -0.631 1.00 96.31 99 SER A N 1
ATOM 814 C CA . SER A 1 99 ? 4.990 6.995 -1.537 1.00 96.31 99 SER A CA 1
ATOM 815 C C . SER A 1 99 ? 4.960 7.530 -2.975 1.00 96.31 99 SER A C 1
ATOM 817 O O . SER A 1 99 ? 4.903 8.750 -3.168 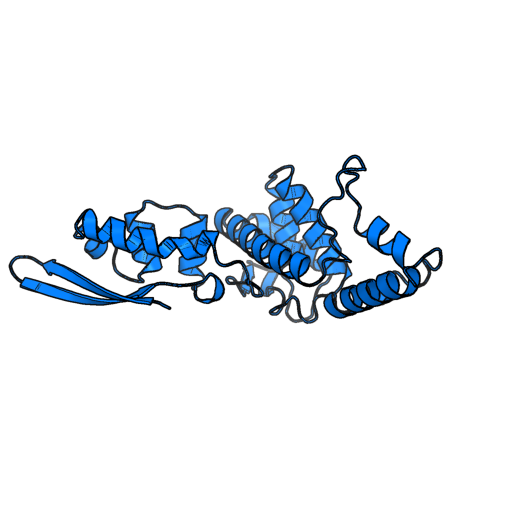1.00 96.31 99 SER A O 1
ATOM 819 N N . PRO A 1 100 ? 4.875 6.658 -3.990 1.00 96.56 100 PRO A N 1
ATOM 820 C CA . PRO A 1 100 ? 4.551 7.095 -5.340 1.00 96.56 100 PRO A CA 1
ATOM 821 C C . PRO A 1 100 ? 3.226 7.865 -5.390 1.00 96.56 100 PRO A C 1
ATOM 823 O O . PRO A 1 100 ? 2.319 7.640 -4.577 1.00 96.56 100 PRO A O 1
ATOM 826 N N . ASN A 1 101 ? 3.100 8.742 -6.386 1.00 95.25 101 ASN A N 1
ATOM 827 C CA . ASN A 1 101 ? 1.857 9.455 -6.656 1.00 95.25 101 ASN A CA 1
ATOM 828 C C . ASN A 1 101 ? 0.726 8.474 -7.027 1.00 95.25 101 ASN A C 1
ATOM 830 O O . ASN A 1 101 ? 0.992 7.358 -7.500 1.00 95.25 101 ASN A O 1
ATOM 834 N N . PRO A 1 102 ? -0.551 8.878 -6.874 1.00 94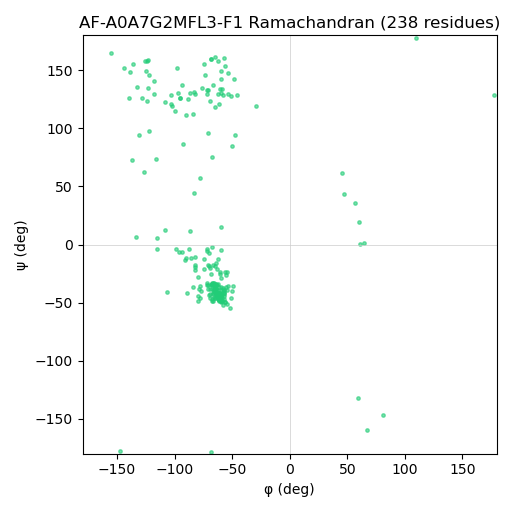.25 102 PRO A N 1
ATOM 835 C CA . PRO A 1 102 ? -1.682 8.084 -7.333 1.00 94.25 102 PRO A CA 1
ATOM 836 C C . PRO A 1 102 ? -1.501 7.589 -8.774 1.00 94.25 102 PRO A C 1
ATOM 838 O O . PRO A 1 102 ? -0.963 8.286 -9.634 1.00 94.25 102 PRO A O 1
ATOM 841 N N . LYS A 1 103 ? -1.957 6.365 -9.039 1.00 92.94 103 LYS A N 1
ATOM 842 C CA . LYS A 1 103 ? -1.840 5.637 -10.311 1.00 92.94 103 LYS A CA 1
ATOM 843 C C . LYS A 1 103 ? -0.393 5.406 -10.752 1.00 92.94 103 LYS A C 1
ATOM 845 O O . LYS A 1 103 ? -0.163 5.141 -11.930 1.00 92.94 103 LYS A O 1
ATOM 850 N N . LEU A 1 104 ? 0.567 5.505 -9.828 1.00 95.12 104 LEU A N 1
ATOM 851 C CA . LEU A 1 104 ? 2.004 5.489 -10.111 1.00 95.12 104 LEU A CA 1
ATOM 852 C C . LEU A 1 104 ? 2.400 6.592 -11.107 1.00 95.12 104 LEU A C 1
ATOM 854 O O . LEU A 1 104 ? 3.226 6.387 -11.999 1.00 95.12 104 LEU A O 1
ATOM 858 N N . GLN A 1 105 ? 1.751 7.756 -11.016 1.00 93.44 105 GLN A N 1
ATOM 859 C CA . GLN A 1 105 ? 2.102 8.907 -11.841 1.00 93.44 105 GLN A CA 1
ATOM 860 C C . GLN A 1 105 ? 3.564 9.296 -11.587 1.00 93.44 105 GLN A C 1
ATOM 862 O O . GLN A 1 105 ? 3.999 9.337 -10.442 1.00 93.44 105 GLN A O 1
ATOM 867 N N . GLU A 1 106 ? 4.311 9.541 -12.667 1.00 93.38 106 GLU A N 1
ATOM 868 C CA . GLU A 1 106 ? 5.734 9.937 -12.643 1.00 93.38 106 GLU A CA 1
ATOM 869 C C . GLU A 1 106 ? 6.705 8.930 -12.012 1.00 93.38 106 GLU A C 1
ATOM 871 O O . GLU A 1 106 ? 7.904 9.176 -12.022 1.00 93.38 106 GLU A O 1
ATOM 876 N N . MET A 1 107 ? 6.234 7.773 -11.535 1.00 95.75 107 MET A N 1
ATOM 877 C CA . MET A 1 107 ? 7.119 6.707 -11.071 1.00 95.75 107 MET A CA 1
ATOM 878 C C . MET A 1 107 ? 7.997 6.236 -12.241 1.00 95.75 107 MET A C 1
ATOM 880 O O . MET A 1 107 ? 7.435 5.773 -13.243 1.00 95.75 107 MET A O 1
ATOM 884 N N . PRO A 1 108 ? 9.337 6.322 -12.144 1.00 93.88 108 PRO A N 1
ATOM 885 C CA . PRO A 1 108 ? 10.231 5.813 -13.174 1.00 93.88 108 PRO A CA 1
ATOM 886 C C . PRO A 1 108 ? 10.029 4.315 -13.389 1.00 93.88 108 PRO A C 1
ATOM 888 O O . PRO A 1 108 ? 9.817 3.557 -12.435 1.00 93.88 108 PRO A O 1
ATOM 891 N N . PHE A 1 109 ? 10.123 3.869 -14.638 1.00 91.56 109 PHE A N 1
ATOM 892 C CA . PHE A 1 109 ? 9.939 2.465 -14.983 1.00 91.56 109 PHE A CA 1
ATOM 893 C C . PHE A 1 109 ? 10.910 1.552 -14.225 1.00 91.56 109 PHE A C 1
ATOM 895 O O . PHE A 1 109 ? 10.480 0.543 -13.671 1.00 91.56 109 PHE A O 1
ATOM 902 N N . MET A 1 110 ? 12.186 1.931 -14.092 1.00 89.31 110 MET A N 1
ATOM 903 C CA . MET A 1 110 ? 13.147 1.103 -13.350 1.00 89.31 110 MET A CA 1
ATOM 904 C C . MET A 1 110 ? 12.855 1.027 -11.853 1.00 89.31 110 MET A C 1
ATOM 906 O O . MET A 1 110 ? 13.061 -0.025 -11.249 1.00 89.31 110 MET A O 1
ATOM 910 N N . GLN A 1 111 ? 12.323 2.092 -11.245 1.00 94.81 111 GLN A N 1
ATOM 911 C CA . GLN A 1 111 ? 11.851 2.009 -9.862 1.00 94.81 111 GLN A CA 1
ATOM 912 C C . GLN A 1 111 ? 10.742 0.958 -9.751 1.00 94.81 111 GLN A C 1
ATOM 914 O O . GLN A 1 111 ? 10.775 0.116 -8.856 1.00 94.81 111 GLN A O 1
ATOM 919 N N . PHE A 1 112 ? 9.779 0.981 -10.678 1.00 95.00 112 PHE A N 1
ATOM 920 C CA . PHE A 1 112 ? 8.684 0.018 -10.699 1.00 95.00 112 PHE A CA 1
ATOM 921 C C . PHE A 1 112 ? 9.196 -1.419 -10.854 1.00 95.00 112 PHE A C 1
ATOM 923 O O . PHE A 1 112 ? 8.755 -2.286 -10.106 1.00 95.00 112 PHE A O 1
ATOM 930 N N . VAL A 1 113 ? 10.158 -1.658 -11.750 1.00 91.75 113 VAL A N 1
ATOM 931 C CA . VAL A 1 113 ? 10.774 -2.979 -11.951 1.00 91.75 113 VAL A CA 1
ATOM 932 C C . VAL A 1 113 ? 11.365 -3.526 -10.651 1.00 91.75 113 VAL A C 1
ATOM 934 O O . VAL A 1 113 ? 11.065 -4.661 -10.275 1.00 91.75 113 VAL A O 1
ATOM 937 N N . TYR A 1 114 ? 12.160 -2.731 -9.928 1.00 94.25 114 TYR A N 1
ATOM 938 C CA . TYR A 1 114 ? 12.722 -3.164 -8.645 1.00 94.25 114 TYR A CA 1
ATOM 939 C C . TYR A 1 114 ? 11.635 -3.464 -7.613 1.00 94.25 114 TYR A C 1
ATOM 941 O O . TYR A 1 114 ? 11.665 -4.511 -6.968 1.00 94.25 114 TYR A O 1
ATOM 949 N N . VAL A 1 115 ? 10.668 -2.556 -7.466 1.00 97.31 115 VAL A N 1
ATOM 950 C CA . VAL A 1 115 ? 9.566 -2.701 -6.509 1.00 97.31 115 VAL A CA 1
ATOM 951 C C . VAL A 1 115 ? 8.753 -3.960 -6.805 1.00 97.31 115 VAL A C 1
ATOM 953 O O . VAL A 1 115 ? 8.530 -4.756 -5.897 1.00 97.31 115 VAL A O 1
ATOM 956 N N . ASP A 1 116 ? 8.350 -4.177 -8.057 1.00 95.25 116 ASP A N 1
ATOM 957 C CA . ASP A 1 116 ? 7.547 -5.340 -8.440 1.00 95.25 116 ASP A CA 1
ATOM 958 C C . ASP A 1 116 ? 8.334 -6.641 -8.246 1.00 95.25 116 ASP A C 1
ATOM 960 O O . ASP A 1 116 ? 7.790 -7.615 -7.734 1.00 95.25 116 ASP A O 1
ATOM 964 N N . THR A 1 117 ? 9.638 -6.632 -8.540 1.00 93.25 117 THR A N 1
ATOM 965 C CA . THR A 1 117 ? 10.532 -7.776 -8.294 1.00 93.25 117 THR A CA 1
ATOM 966 C C . THR A 1 117 ? 10.602 -8.126 -6.807 1.00 93.25 117 THR A C 1
ATOM 968 O O . THR A 1 117 ? 1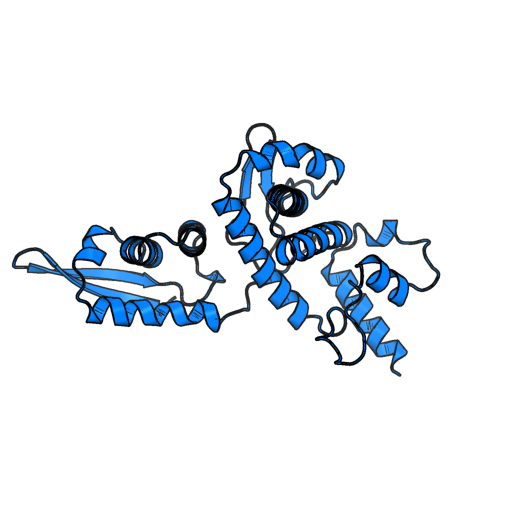0.418 -9.285 -6.431 1.00 93.25 117 THR A O 1
ATOM 971 N N . PHE A 1 118 ? 10.825 -7.140 -5.930 1.00 96.50 118 PHE A N 1
ATOM 972 C CA . PHE A 1 118 ? 10.844 -7.385 -4.485 1.00 96.50 118 PHE A CA 1
ATOM 973 C C . PHE A 1 118 ? 9.474 -7.807 -3.957 1.00 96.50 118 PHE A C 1
ATOM 975 O O . PHE A 1 118 ? 9.405 -8.652 -3.067 1.00 96.50 118 PHE A O 1
ATOM 982 N N . TYR A 1 119 ? 8.390 -7.268 -4.514 1.00 96.75 119 TYR A N 1
ATOM 983 C CA . TYR A 1 119 ? 7.038 -7.657 -4.137 1.00 96.75 119 TYR A CA 1
ATOM 984 C C . TYR A 1 119 ? 6.717 -9.100 -4.544 1.00 96.75 119 TYR A C 1
ATOM 986 O O . TYR A 1 119 ? 6.245 -9.857 -3.699 1.00 96.75 119 TYR A O 1
ATOM 994 N N . MET A 1 120 ? 7.023 -9.515 -5.781 1.00 93.00 120 MET A N 1
ATOM 995 C CA . MET A 1 120 ? 6.871 -10.911 -6.221 1.00 93.00 120 MET A CA 1
ATOM 996 C C . MET A 1 120 ? 7.706 -11.853 -5.352 1.00 93.00 120 MET A C 1
ATOM 998 O O . MET A 1 120 ? 7.185 -12.844 -4.846 1.00 93.00 120 MET A O 1
ATOM 1002 N N . SER A 1 121 ? 8.974 -11.509 -5.101 1.00 93.19 121 SER A N 1
ATOM 1003 C CA . SER A 1 121 ? 9.849 -12.314 -4.245 1.00 93.19 121 SER A CA 1
ATOM 1004 C C . SER A 1 121 ? 9.301 -12.444 -2.822 1.00 93.19 121 SER A C 1
ATOM 1006 O O . SER A 1 121 ? 9.312 -13.542 -2.275 1.00 93.19 121 SER A O 1
ATOM 1008 N N . TYR A 1 122 ? 8.785 -11.359 -2.238 1.00 96.12 122 TYR A N 1
ATOM 1009 C CA . TYR A 1 122 ? 8.173 -11.383 -0.909 1.00 96.12 122 TYR A CA 1
ATOM 1010 C C . TYR A 1 122 ? 6.855 -12.169 -0.879 1.00 96.12 122 TYR A C 1
ATOM 1012 O O . TYR A 1 122 ? 6.557 -12.819 0.116 1.00 96.12 122 TYR A O 1
ATOM 1020 N N . ALA A 1 123 ? 6.065 -12.123 -1.954 1.00 92.44 123 ALA A N 1
ATOM 1021 C CA . ALA A 1 123 ? 4.815 -12.872 -2.056 1.00 92.44 123 ALA A CA 1
ATOM 1022 C C . ALA A 1 123 ? 5.046 -14.391 -2.131 1.00 92.44 123 ALA A C 1
ATOM 1024 O O . ALA A 1 123 ? 4.229 -15.149 -1.612 1.00 92.44 123 ALA A O 1
ATOM 1025 N N . VAL A 1 124 ? 6.144 -14.823 -2.760 1.00 92.19 124 VAL A N 1
ATOM 1026 C CA . VAL A 1 124 ? 6.543 -16.237 -2.853 1.00 92.19 124 VAL A CA 1
ATOM 1027 C C . VAL A 1 124 ? 7.214 -16.715 -1.564 1.00 92.19 124 VAL A C 1
ATOM 1029 O O . VAL A 1 124 ? 6.844 -17.759 -1.034 1.00 92.19 124 VAL A O 1
ATOM 1032 N N . ASP A 1 125 ? 8.183 -15.952 -1.057 1.00 94.19 125 ASP A N 1
ATOM 1033 C CA . ASP A 1 125 ? 8.955 -16.269 0.147 1.00 94.19 125 ASP A CA 1
ATOM 1034 C C . ASP A 1 125 ? 8.993 -15.043 1.084 1.00 94.19 125 ASP A C 1
ATOM 1036 O O . ASP A 1 125 ? 9.835 -14.146 0.909 1.00 94.19 125 ASP A O 1
ATOM 1040 N N . PRO A 1 126 ? 8.062 -14.962 2.060 1.00 94.44 126 PRO A N 1
ATOM 1041 C CA . PRO A 1 126 ? 7.895 -13.807 2.944 1.00 94.44 126 PRO A CA 1
ATOM 1042 C C . PRO A 1 126 ? 9.059 -13.571 3.9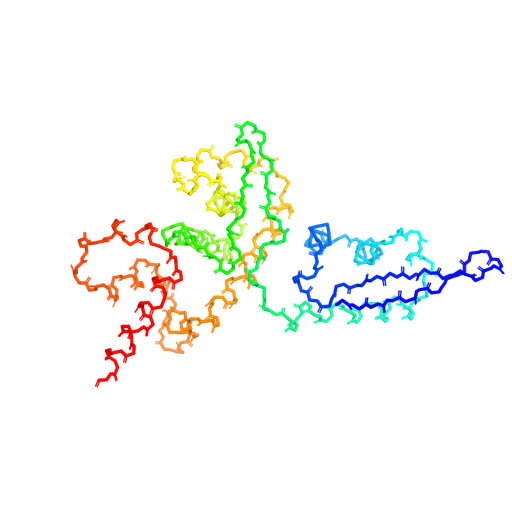22 1.00 94.44 126 PRO A C 1
ATOM 1044 O O . PRO A 1 126 ? 8.946 -13.772 5.132 1.00 94.44 126 PRO A O 1
ATOM 1047 N N . ARG A 1 127 ? 10.180 -13.054 3.415 1.00 97.00 127 ARG A N 1
ATOM 1048 C CA . ARG A 1 127 ? 11.355 -12.669 4.211 1.00 97.00 127 ARG A CA 1
ATOM 1049 C C . ARG A 1 127 ? 11.323 -11.198 4.605 1.00 97.00 127 ARG A C 1
ATOM 1051 O O . ARG A 1 127 ? 11.030 -10.322 3.785 1.00 97.00 127 ARG A O 1
ATOM 1058 N N . PHE A 1 128 ? 11.670 -10.906 5.858 1.00 96.94 128 PHE A N 1
ATOM 1059 C CA . PHE A 1 128 ? 11.652 -9.539 6.385 1.00 96.94 128 PHE A CA 1
ATOM 1060 C C . PHE A 1 128 ? 12.657 -8.625 5.669 1.00 96.94 128 PHE A C 1
ATOM 1062 O O . PHE A 1 128 ? 12.377 -7.453 5.424 1.00 96.94 128 PHE A O 1
ATOM 1069 N N . GLU A 1 129 ? 13.800 -9.163 5.250 1.00 97.25 129 GLU A N 1
ATOM 1070 C CA . GLU A 1 129 ? 14.806 -8.446 4.470 1.00 97.25 129 GLU A CA 1
ATOM 1071 C C . GLU A 1 129 ? 14.258 -8.025 3.103 1.00 97.25 129 GLU A C 1
ATOM 1073 O O . GLU A 1 129 ? 14.488 -6.896 2.666 1.00 97.25 129 GLU A O 1
ATOM 1078 N N . THR A 1 130 ? 13.503 -8.907 2.440 1.00 97.81 130 THR A N 1
ATOM 1079 C CA . THR A 1 130 ? 12.848 -8.605 1.159 1.00 97.81 130 THR A CA 1
ATOM 1080 C C . THR A 1 130 ? 11.772 -7.540 1.341 1.00 97.81 130 THR A C 1
ATOM 1082 O O . THR A 1 130 ? 11.687 -6.619 0.532 1.00 97.81 130 THR A O 1
ATOM 1085 N N . LEU A 1 131 ? 11.012 -7.596 2.439 1.00 98.06 131 LEU A N 1
ATOM 1086 C CA . LEU A 1 131 ? 10.035 -6.565 2.785 1.00 98.06 131 LEU A CA 1
ATOM 1087 C C . LEU A 1 131 ? 10.697 -5.192 2.992 1.00 98.06 131 LEU A C 1
ATOM 1089 O O . LEU A 1 131 ? 10.206 -4.186 2.484 1.00 98.06 131 LEU A O 1
ATOM 1093 N N . CYS A 1 132 ? 11.840 -5.142 3.681 1.00 97.94 132 CYS A N 1
ATOM 1094 C CA . CYS A 1 132 ? 12.601 -3.903 3.853 1.00 97.94 132 CYS A CA 1
ATOM 1095 C C . CYS A 1 132 ? 13.080 -3.343 2.505 1.00 97.94 132 CYS A C 1
ATOM 1097 O O . CYS A 1 132 ? 12.954 -2.143 2.266 1.00 97.94 132 CYS A O 1
ATOM 1099 N N . LYS A 1 133 ? 13.587 -4.202 1.607 1.00 98.19 133 LYS A N 1
ATOM 1100 C CA . LYS A 1 133 ? 13.989 -3.809 0.244 1.00 98.19 133 LYS A CA 1
ATOM 1101 C C . LYS A 1 133 ? 12.813 -3.267 -0.559 1.00 98.19 133 LYS A C 1
ATOM 1103 O O . LYS A 1 133 ? 12.931 -2.186 -1.131 1.00 98.19 133 LYS A O 1
ATOM 1108 N N . LEU A 1 134 ? 11.677 -3.965 -0.539 1.00 98.38 134 LEU A N 1
ATOM 1109 C CA . LEU A 1 134 ? 10.442 -3.528 -1.187 1.00 98.38 134 LEU A CA 1
ATOM 1110 C C . LEU A 1 134 ? 10.073 -2.104 -0.758 1.00 98.38 134 LEU A C 1
ATOM 1112 O O . LEU A 1 134 ? 9.921 -1.228 -1.606 1.00 98.38 134 LEU A O 1
ATOM 1116 N N . VAL A 1 135 ? 9.976 -1.854 0.551 1.00 97.88 135 VAL A N 1
ATOM 1117 C CA . VAL A 1 135 ? 9.585 -0.533 1.063 1.00 97.88 135 VAL A CA 1
ATOM 1118 C C . VAL A 1 135 ? 10.639 0.530 0.734 1.00 97.88 135 VAL A C 1
ATOM 1120 O O . VAL A 1 135 ? 10.268 1.643 0.365 1.00 97.88 135 VAL A O 1
ATOM 1123 N N . SER A 1 136 ? 11.932 0.189 0.785 1.00 97.25 136 SER A N 1
ATOM 1124 C CA . SER A 1 136 ? 13.025 1.124 0.471 1.00 97.25 136 SER A CA 1
ATOM 1125 C C . SER A 1 136 ? 13.042 1.587 -0.976 1.00 97.25 136 SER A C 1
ATOM 1127 O O . SER A 1 136 ? 13.339 2.743 -1.259 1.00 97.25 136 SER A O 1
ATOM 1129 N N . TYR A 1 137 ? 12.719 0.687 -1.901 1.00 97.69 137 TYR A N 1
ATOM 1130 C CA . TYR A 1 137 ? 12.655 1.012 -3.322 1.00 97.69 137 TYR A CA 1
ATOM 1131 C C . TYR A 1 137 ? 11.326 1.664 -3.709 1.00 97.69 137 TYR A C 1
ATOM 1133 O O . TYR A 1 137 ? 11.252 2.375 -4.712 1.00 97.69 137 TYR A O 1
ATOM 1141 N N . LEU A 1 138 ? 10.279 1.453 -2.913 1.00 97.94 138 LEU A N 1
ATOM 1142 C CA . LEU A 1 138 ? 8.964 2.027 -3.149 1.00 97.94 138 LEU A CA 1
ATOM 1143 C C . LEU A 1 138 ? 8.868 3.485 -2.686 1.00 97.94 138 LEU A C 1
ATOM 1145 O O . LEU A 1 138 ? 8.319 4.309 -3.412 1.00 97.94 138 LEU A O 1
ATOM 1149 N N . TYR A 1 139 ? 9.393 3.805 -1.501 1.00 97.12 139 TYR A N 1
ATOM 1150 C CA . TYR A 1 139 ? 9.324 5.150 -0.930 1.00 97.12 139 TYR A CA 1
ATOM 1151 C C . TYR A 1 139 ? 10.591 5.939 -1.244 1.00 97.12 139 TYR A C 1
ATOM 1153 O O . TYR A 1 139 ? 11.695 5.515 -0.912 1.00 97.12 139 TYR A O 1
ATOM 1161 N N . SER A 1 140 ? 10.439 7.124 -1.828 1.00 94.31 140 SER A N 1
ATOM 1162 C CA . SER A 1 140 ? 11.562 7.955 -2.267 1.00 94.31 140 SER A CA 1
ATOM 1163 C C . SER A 1 140 ? 11.523 9.357 -1.655 1.00 94.31 140 SER A C 1
ATOM 1165 O O . SER A 1 140 ? 10.462 9.839 -1.250 1.00 94.31 140 SER A O 1
ATOM 1167 N N . PRO A 1 141 ? 12.661 10.066 -1.593 1.00 92.38 141 PRO A N 1
ATOM 1168 C CA . PRO A 1 141 ? 12.657 11.504 -1.347 1.00 92.38 141 PRO A CA 1
ATOM 1169 C C . PRO A 1 141 ? 11.824 12.254 -2.401 1.00 92.38 141 PRO A C 1
ATOM 1171 O O . PRO A 1 141 ? 11.615 11.757 -3.509 1.00 92.38 141 PRO A O 1
ATOM 1174 N N . LYS A 1 142 ? 11.401 13.492 -2.099 1.00 89.19 142 LYS A N 1
ATOM 1175 C CA . LYS A 1 142 ? 10.694 14.345 -3.082 1.00 89.19 142 LYS A CA 1
ATOM 1176 C C . LYS A 1 142 ? 11.522 14.657 -4.328 1.00 89.19 142 LYS A C 1
ATOM 1178 O O . LYS A 1 142 ? 10.953 14.966 -5.364 1.00 89.19 142 LYS A O 1
ATOM 1183 N N . THR A 1 143 ? 12.847 14.585 -4.221 1.00 88.94 143 THR A N 1
ATOM 1184 C CA . THR A 1 143 ? 13.773 14.779 -5.344 1.00 88.94 143 THR A CA 1
ATOM 1185 C C . THR A 1 143 ? 13.733 13.631 -6.354 1.00 88.94 143 THR A C 1
ATOM 1187 O O . THR A 1 143 ? 14.368 13.734 -7.395 1.00 88.94 143 THR A O 1
ATOM 1190 N N . GLY A 1 144 ? 13.011 12.547 -6.057 1.00 90.31 144 GLY A N 1
ATOM 1191 C CA . GLY A 1 144 ? 12.858 11.390 -6.930 1.00 90.31 144 GLY A CA 1
ATOM 1192 C C . GLY A 1 144 ? 13.584 10.149 -6.421 1.00 90.31 144 GLY A C 1
ATOM 1193 O O . GLY A 1 144 ? 14.233 10.145 -5.370 1.00 90.31 144 GLY A O 1
ATOM 1194 N N . PHE A 1 145 ? 13.431 9.064 -7.175 1.00 93.31 145 PHE A N 1
ATOM 1195 C CA . PHE A 1 145 ? 14.061 7.785 -6.879 1.00 93.31 145 PHE A CA 1
ATOM 1196 C C . PHE A 1 145 ? 15.548 7.797 -7.241 1.00 93.31 145 PHE A C 1
ATOM 1198 O O . PHE A 1 145 ? 15.938 8.202 -8.331 1.00 93.31 145 PHE A O 1
ATOM 1205 N N . ASN A 1 146 ? 16.374 7.283 -6.333 1.00 93.25 146 ASN A N 1
ATOM 1206 C CA . ASN A 1 146 ? 17.784 7.017 -6.573 1.00 93.25 146 ASN A CA 1
ATOM 1207 C C . ASN A 1 146 ? 18.150 5.680 -5.922 1.00 93.25 146 ASN A C 1
ATOM 1209 O O . ASN A 1 146 ? 17.922 5.489 -4.725 1.00 93.25 146 ASN A O 1
ATOM 1213 N N . LYS A 1 147 ? 18.739 4.765 -6.700 1.00 94.31 147 LYS A N 1
ATOM 1214 C CA . LYS A 1 147 ? 19.073 3.414 -6.232 1.00 94.31 147 LYS A CA 1
ATOM 1215 C C . LYS A 1 147 ? 20.049 3.419 -5.051 1.00 94.31 147 LYS A C 1
ATOM 1217 O O . LYS A 1 147 ? 19.835 2.683 -4.097 1.00 94.31 147 LYS A O 1
ATOM 1222 N N . ILE A 1 148 ? 21.083 4.262 -5.084 1.00 94.56 148 ILE A N 1
ATOM 1223 C CA . ILE A 1 148 ? 22.098 4.344 -4.020 1.00 94.56 148 ILE A CA 1
ATOM 1224 C C . ILE A 1 148 ? 21.440 4.785 -2.709 1.00 94.56 148 ILE A C 1
ATOM 1226 O O . ILE A 1 148 ? 21.669 4.191 -1.657 1.00 94.56 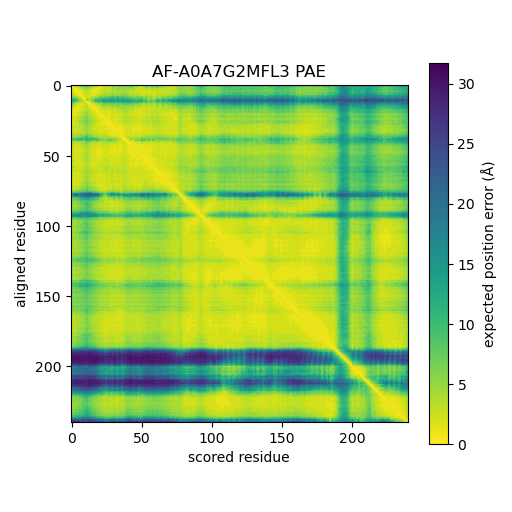148 ILE A O 1
ATOM 1230 N N . THR A 1 149 ? 20.572 5.797 -2.773 1.00 93.00 149 THR A N 1
ATOM 1231 C CA . THR A 1 149 ? 19.813 6.260 -1.605 1.00 93.00 149 THR A CA 1
ATOM 1232 C C . THR A 1 149 ? 18.836 5.196 -1.100 1.00 93.00 149 THR A C 1
ATOM 1234 O O . THR A 1 149 ? 18.726 5.005 0.111 1.00 93.00 149 THR A O 1
ATOM 1237 N N . ALA A 1 150 ? 18.151 4.485 -2.001 1.00 95.31 150 ALA A N 1
ATOM 1238 C CA . ALA A 1 150 ? 17.258 3.386 -1.641 1.00 95.31 150 ALA A CA 1
ATOM 1239 C C . ALA A 1 150 ? 18.022 2.241 -0.955 1.00 95.31 150 ALA A C 1
ATOM 1241 O O . ALA A 1 150 ? 17.592 1.771 0.095 1.00 95.31 150 ALA A O 1
ATOM 1242 N N . ASP A 1 151 ? 19.185 1.841 -1.467 1.00 96.38 151 ASP A N 1
ATOM 1243 C CA . ASP A 1 151 ? 20.025 0.815 -0.839 1.00 96.38 151 ASP A CA 1
ATOM 1244 C C . ASP A 1 151 ? 20.489 1.250 0.560 1.00 96.38 151 ASP A C 1
ATOM 1246 O O . ASP A 1 151 ? 20.326 0.512 1.533 1.00 96.38 151 ASP A O 1
ATOM 1250 N N . ALA A 1 152 ? 20.962 2.492 0.699 1.00 94.31 152 ALA A N 1
ATOM 1251 C CA . ALA A 1 152 ? 21.411 3.048 1.977 1.00 94.31 152 ALA A CA 1
ATOM 1252 C C . ALA A 1 152 ? 20.290 3.201 3.028 1.00 94.31 152 ALA A C 1
ATOM 1254 O O . ALA A 1 152 ? 20.563 3.340 4.224 1.00 94.31 152 ALA A O 1
ATOM 1255 N N . ASN A 1 153 ? 19.022 3.199 2.607 1.00 94.69 153 ASN A N 1
ATOM 1256 C CA . ASN A 1 153 ? 17.874 3.318 3.504 1.00 94.69 153 ASN A CA 1
ATOM 1257 C C . ASN A 1 153 ? 17.350 1.968 4.019 1.00 94.69 153 ASN A C 1
ATOM 1259 O O . ASN A 1 153 ? 16.589 1.973 4.988 1.00 94.69 153 ASN A O 1
ATOM 1263 N N . ILE A 1 154 ? 17.784 0.827 3.465 1.00 95.88 154 ILE A N 1
ATOM 1264 C CA . ILE A 1 154 ? 17.287 -0.507 3.853 1.00 95.88 154 ILE A CA 1
ATOM 1265 C C . ILE A 1 154 ? 17.465 -0.754 5.358 1.00 95.88 154 ILE A C 1
ATOM 1267 O O . ILE A 1 154 ? 16.510 -1.120 6.044 1.00 95.88 154 ILE A O 1
ATOM 1271 N N . ASP A 1 155 ? 18.662 -0.511 5.898 1.00 93.94 155 ASP A N 1
ATOM 1272 C CA . ASP A 1 155 ? 18.940 -0.742 7.324 1.00 93.94 155 ASP A CA 1
ATOM 1273 C C . ASP A 1 155 ? 18.185 0.231 8.239 1.00 93.94 155 ASP A C 1
ATOM 1275 O O . ASP A 1 155 ? 17.897 -0.083 9.395 1.00 93.94 155 ASP A O 1
ATOM 1279 N N . LYS A 1 156 ? 17.827 1.413 7.728 1.00 94.00 156 LYS A N 1
ATOM 1280 C CA . LYS A 1 156 ? 17.017 2.389 8.466 1.00 94.00 156 LYS A CA 1
ATOM 1281 C C . LYS A 1 156 ? 15.547 1.974 8.478 1.00 94.00 156 LYS A C 1
ATOM 1283 O O . LYS A 1 156 ? 14.902 2.070 9.518 1.00 94.00 156 LYS A O 1
ATOM 1288 N N . ILE A 1 157 ? 15.040 1.457 7.359 1.00 94.81 157 ILE A N 1
ATOM 1289 C CA . ILE A 1 157 ? 13.684 0.904 7.236 1.00 94.81 157 ILE A CA 1
ATOM 1290 C C . ILE A 1 157 ? 13.503 -0.326 8.111 1.00 94.81 157 ILE A C 1
ATOM 1292 O O . ILE A 1 157 ? 12.442 -0.481 8.706 1.00 94.81 157 ILE A O 1
ATOM 1296 N N . ARG A 1 158 ? 14.543 -1.150 8.274 1.00 94.56 158 ARG A N 1
ATOM 1297 C CA . ARG A 1 158 ? 14.513 -2.319 9.167 1.00 94.56 158 ARG A CA 1
ATOM 1298 C C . ARG A 1 158 ? 14.143 -1.966 10.615 1.00 94.56 158 ARG A C 1
ATOM 1300 O O . ARG A 1 158 ? 13.658 -2.824 11.341 1.00 94.56 158 ARG A O 1
ATOM 1307 N N . LYS A 1 159 ? 14.365 -0.715 11.039 1.00 93.56 159 LYS A N 1
ATOM 1308 C CA . LYS A 1 159 ? 14.023 -0.216 12.382 1.00 93.56 159 LYS A CA 1
ATOM 1309 C C . LYS A 1 159 ? 12.558 0.206 12.524 1.00 93.56 159 LYS A C 1
ATOM 1311 O O . LYS A 1 159 ? 12.127 0.502 13.635 1.00 93.56 159 LYS A O 1
ATOM 1316 N N . LEU A 1 160 ? 11.815 0.301 11.421 1.00 92.75 160 LEU A N 1
ATOM 1317 C CA . LEU A 1 160 ? 10.386 0.587 11.453 1.00 92.75 160 LEU A CA 1
ATOM 1318 C C . LEU A 1 160 ? 9.611 -0.648 11.916 1.00 92.75 160 LEU A C 1
ATOM 1320 O O . LEU A 1 160 ? 10.057 -1.785 11.767 1.00 92.75 160 LEU A O 1
ATOM 1324 N N . ASP A 1 161 ? 8.422 -0.408 12.461 1.00 91.81 161 ASP A N 1
ATOM 1325 C CA . ASP A 1 161 ? 7.521 -1.476 12.872 1.00 91.81 161 ASP A CA 1
ATOM 1326 C C . ASP A 1 161 ? 7.147 -2.378 11.680 1.00 91.81 161 ASP A C 1
ATOM 1328 O O . ASP A 1 161 ? 6.721 -1.908 10.620 1.00 91.81 161 ASP A O 1
ATOM 1332 N N . LYS A 1 162 ? 7.278 -3.696 11.873 1.00 93.31 162 LYS A N 1
ATOM 1333 C CA . LYS A 1 162 ? 7.028 -4.700 10.832 1.00 93.31 162 LYS A CA 1
ATOM 1334 C C . LYS A 1 162 ? 5.607 -4.606 10.276 1.00 93.31 162 LYS A C 1
ATOM 1336 O O . LYS A 1 162 ? 5.437 -4.722 9.065 1.00 93.31 162 LYS A O 1
ATOM 1341 N N . LYS A 1 163 ? 4.605 -4.347 11.124 1.00 92.50 163 LYS A N 1
ATOM 1342 C CA . LYS A 1 163 ? 3.197 -4.273 10.695 1.00 92.50 163 LYS A CA 1
ATOM 1343 C C . LYS A 1 163 ? 2.965 -3.099 9.750 1.00 92.50 163 LYS A C 1
ATOM 1345 O O . LYS A 1 163 ? 2.184 -3.209 8.808 1.00 92.50 163 LYS A O 1
ATOM 1350 N N . THR A 1 164 ? 3.679 -1.994 9.957 1.00 94.12 164 THR A N 1
ATOM 1351 C CA . THR A 1 164 ? 3.680 -0.852 9.034 1.00 94.12 164 THR A CA 1
ATOM 1352 C C . THR A 1 164 ? 4.222 -1.255 7.662 1.00 94.12 164 THR A C 1
ATOM 1354 O O . THR A 1 164 ? 3.611 -0.936 6.643 1.00 94.12 164 THR A O 1
ATOM 1357 N N . LEU A 1 165 ? 5.328 -2.004 7.615 1.00 95.94 165 LEU A N 1
ATOM 1358 C CA . LEU A 1 165 ? 5.904 -2.479 6.352 1.00 95.94 165 LEU A CA 1
ATOM 1359 C C . LEU A 1 165 ? 4.986 -3.493 5.646 1.00 95.94 165 LEU A C 1
ATOM 1361 O O . LEU A 1 165 ? 4.785 -3.409 4.435 1.00 95.94 165 LEU A O 1
ATOM 1365 N N . GLU A 1 166 ? 4.377 -4.414 6.396 1.00 95.44 166 GLU A N 1
ATOM 1366 C CA . GLU A 1 166 ? 3.393 -5.373 5.874 1.00 95.44 166 GLU A CA 1
ATOM 1367 C C . GLU A 1 166 ? 2.155 -4.657 5.310 1.00 95.44 166 GLU A C 1
ATOM 1369 O O . GLU A 1 166 ? 1.667 -5.020 4.239 1.00 95.44 166 GLU A O 1
ATOM 1374 N N . ALA A 1 167 ? 1.688 -3.589 5.967 1.00 94.81 167 ALA A N 1
ATOM 1375 C CA . ALA A 1 167 ? 0.598 -2.758 5.462 1.00 94.81 167 ALA A CA 1
ATOM 1376 C C . ALA A 1 167 ? 0.957 -2.107 4.119 1.00 94.81 167 ALA A C 1
ATOM 1378 O O . ALA A 1 167 ? 0.167 -2.138 3.176 1.00 94.81 167 ALA A O 1
ATOM 1379 N N . ILE A 1 168 ? 2.170 -1.572 3.993 1.00 96.62 168 ILE A N 1
ATOM 1380 C CA . ILE A 1 168 ? 2.651 -1.001 2.730 1.00 96.62 168 ILE A CA 1
ATOM 1381 C C . ILE A 1 168 ? 2.666 -2.053 1.618 1.00 96.62 168 ILE A C 1
ATOM 1383 O O . ILE A 1 168 ? 2.201 -1.776 0.512 1.00 96.62 168 ILE A O 1
ATOM 1387 N N . SER A 1 169 ? 3.151 -3.262 1.914 1.00 96.44 169 SER A N 1
ATOM 1388 C CA . SER A 1 169 ? 3.150 -4.381 0.966 1.00 96.44 169 SER A CA 1
ATOM 1389 C C . SER A 1 169 ? 1.731 -4.756 0.523 1.00 96.44 169 SER A C 1
ATOM 1391 O O . SER A 1 169 ? 1.476 -4.900 -0.675 1.00 96.44 169 SER A O 1
ATOM 1393 N N . LEU A 1 170 ? 0.770 -4.814 1.456 1.00 94.19 170 LEU A N 1
ATOM 1394 C CA . LEU A 1 170 ? -0.644 -5.025 1.131 1.00 94.19 170 LEU A CA 1
ATOM 1395 C C . LEU A 1 170 ? -1.167 -3.928 0.196 1.00 94.19 170 LEU A C 1
ATOM 1397 O O . LEU A 1 170 ? -1.788 -4.227 -0.824 1.00 94.19 170 LEU A O 1
ATOM 1401 N N . ASN A 1 171 ? -0.903 -2.659 0.520 1.00 94.75 171 ASN A N 1
ATOM 1402 C CA . ASN A 1 171 ? -1.371 -1.533 -0.279 1.00 94.75 171 ASN A CA 1
ATOM 1403 C C . ASN A 1 171 ? -0.781 -1.560 -1.694 1.00 94.75 171 ASN A C 1
ATOM 1405 O O . ASN A 1 171 ? -1.513 -1.322 -2.657 1.00 94.75 171 ASN A O 1
ATOM 1409 N N . TYR A 1 172 ? 0.510 -1.881 -1.825 1.00 96.44 172 TYR A N 1
ATOM 1410 C CA . TYR A 1 172 ? 1.142 -2.078 -3.125 1.00 96.44 172 TYR A CA 1
ATOM 1411 C C . TYR A 1 172 ? 0.483 -3.227 -3.891 1.00 96.44 172 TYR A C 1
ATOM 1413 O O . TYR A 1 172 ? 0.188 -3.063 -5.069 1.00 96.44 172 TYR A O 1
ATOM 1421 N N . GLY A 1 173 ? 0.157 -4.342 -3.233 1.00 93.56 173 GLY A N 1
ATOM 1422 C CA . GLY A 1 173 ? -0.580 -5.448 -3.847 1.00 93.56 173 GLY A CA 1
ATOM 1423 C C . GLY A 1 173 ? -1.933 -5.033 -4.435 1.00 93.56 173 GLY A C 1
ATOM 1424 O O . GLY A 1 173 ? -2.270 -5.430 -5.552 1.00 93.56 173 GLY A O 1
ATOM 1425 N N . LEU A 1 174 ? -2.681 -4.172 -3.735 1.00 92.62 174 LEU A N 1
ATOM 1426 C CA . LEU A 1 174 ? -3.940 -3.611 -4.242 1.00 92.62 174 LEU A CA 1
ATOM 1427 C C . LEU A 1 174 ? -3.709 -2.733 -5.488 1.00 92.62 174 LEU A C 1
ATOM 1429 O O . LEU A 1 174 ? -4.413 -2.876 -6.487 1.00 92.62 174 LEU A O 1
ATOM 1433 N N . ILE A 1 175 ? -2.672 -1.889 -5.475 1.00 93.81 175 ILE A N 1
ATOM 1434 C CA . ILE A 1 175 ? -2.296 -1.047 -6.624 1.00 93.81 175 ILE A CA 1
ATOM 1435 C C . ILE A 1 175 ? -1.788 -1.890 -7.798 1.00 93.81 175 ILE A C 1
ATOM 1437 O O . ILE A 1 175 ? -2.106 -1.613 -8.957 1.00 93.81 175 ILE A O 1
ATOM 1441 N N . ARG A 1 176 ? -1.032 -2.952 -7.521 1.00 92.75 176 ARG A N 1
ATOM 1442 C CA . ARG A 1 176 ? -0.554 -3.890 -8.534 1.00 92.75 176 ARG A CA 1
ATOM 1443 C C . ARG A 1 176 ? -1.719 -4.615 -9.197 1.00 92.75 176 ARG A C 1
ATOM 1445 O O . ARG A 1 176 ? -1.723 -4.806 -10.413 1.00 92.75 176 ARG A O 1
ATOM 1452 N N . LYS A 1 177 ? -2.740 -4.994 -8.430 1.00 90.12 177 LYS A N 1
ATOM 1453 C CA . LYS A 1 177 ? -3.962 -5.561 -9.000 1.00 90.12 177 LYS A CA 1
ATOM 1454 C C . LYS A 1 177 ? -4.625 -4.579 -9.966 1.00 90.12 177 LYS A C 1
ATOM 1456 O O . LYS A 1 177 ? -4.894 -4.943 -11.110 1.00 90.12 177 LYS A O 1
ATOM 1461 N N . TRP A 1 178 ? -4.774 -3.322 -9.550 1.00 91.12 178 TRP A N 1
ATOM 1462 C CA . TRP A 1 178 ? -5.295 -2.255 -10.403 1.00 91.12 178 TRP A CA 1
ATOM 1463 C C . TRP A 1 178 ? -4.475 -2.073 -11.696 1.00 91.12 178 TRP A C 1
ATOM 1465 O O . TRP A 1 178 ? -5.055 -1.976 -12.780 1.00 91.12 178 TRP A O 1
ATOM 1475 N N . ILE A 1 179 ? -3.135 -2.072 -11.628 1.00 90.88 179 ILE A N 1
ATOM 1476 C CA . ILE A 1 179 ? -2.298 -1.867 -12.824 1.00 90.88 179 ILE A CA 1
ATOM 1477 C C . ILE A 1 179 ? -2.328 -3.068 -13.778 1.00 90.88 179 ILE A C 1
ATOM 1479 O O . ILE A 1 179 ? -2.360 -2.885 -14.995 1.00 90.88 179 ILE A O 1
ATOM 1483 N N . THR A 1 180 ? -2.411 -4.282 -13.229 1.00 89.06 180 THR A N 1
ATOM 1484 C CA . THR A 1 180 ? -2.570 -5.534 -13.987 1.00 89.06 180 THR A CA 1
ATOM 1485 C C . THR A 1 180 ? -3.871 -5.512 -14.790 1.00 89.06 180 THR A C 1
ATOM 1487 O O . THR A 1 180 ? -3.885 -5.824 -15.979 1.00 89.06 180 THR A O 1
ATOM 1490 N N . GLU A 1 181 ? -4.973 -5.083 -14.170 1.00 89.56 181 GLU A N 1
ATOM 1491 C CA . GLU A 1 181 ? -6.269 -4.938 -14.842 1.00 89.56 181 GLU A CA 1
ATOM 1492 C C . GLU A 1 181 ? -6.265 -3.815 -15.884 1.00 89.56 181 GLU A C 1
ATOM 1494 O O . GLU A 1 181 ? -6.914 -3.924 -16.926 1.00 89.56 181 GLU A O 1
ATOM 1499 N N . ARG A 1 182 ? -5.515 -2.736 -15.630 1.00 90.69 182 ARG A N 1
ATOM 1500 C CA . ARG A 1 182 ? -5.415 -1.586 -16.534 1.00 90.69 182 ARG A CA 1
ATOM 1501 C C . ARG A 1 182 ? -4.615 -1.880 -17.804 1.00 90.69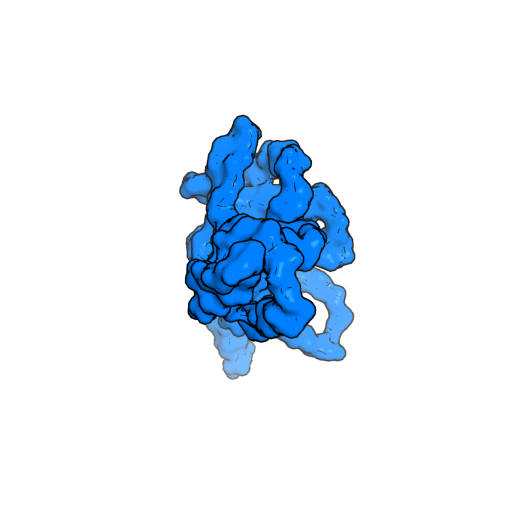 182 ARG A C 1
ATOM 1503 O O . ARG A 1 182 ? -4.933 -1.295 -18.848 1.00 90.69 182 ARG A O 1
ATOM 1510 N N . TYR A 1 183 ? -3.598 -2.739 -17.713 1.00 90.38 183 TYR A N 1
ATOM 1511 C CA . TYR A 1 183 ? -2.677 -3.090 -18.801 1.00 90.38 183 TYR A CA 1
ATOM 1512 C C . TYR A 1 183 ? -2.598 -4.616 -19.023 1.00 90.38 183 TYR A C 1
ATOM 1514 O O . TYR A 1 183 ? -1.521 -5.203 -18.930 1.00 90.38 183 TYR A O 1
ATOM 1522 N N . PRO A 1 184 ? -3.704 -5.283 -19.395 1.00 89.06 184 PRO A N 1
ATOM 1523 C CA . PRO A 1 184 ? -3.775 -6.748 -19.458 1.00 89.06 184 PRO A CA 1
ATOM 1524 C C . PRO A 1 184 ? -2.881 -7.384 -20.536 1.00 89.06 184 PRO A C 1
ATOM 1526 O O . PRO A 1 184 ? -2.632 -8.582 -20.493 1.00 89.06 184 PRO A O 1
ATOM 1529 N N . LEU A 1 185 ? -2.413 -6.607 -21.523 1.00 84.31 185 LEU A N 1
ATOM 1530 C CA . LEU A 1 185 ? -1.440 -7.083 -22.516 1.00 84.31 185 LEU A CA 1
ATOM 1531 C C . LEU A 1 185 ? -0.004 -7.076 -21.982 1.00 84.31 185 LEU A C 1
ATOM 1533 O O . LEU A 1 185 ? 0.803 -7.874 -22.440 1.00 84.31 185 LEU A O 1
ATOM 1537 N N . VAL A 1 186 ? 0.300 -6.181 -21.036 1.00 84.44 186 VAL A N 1
ATOM 1538 C CA . VAL A 1 186 ? 1.587 -6.144 -20.324 1.00 84.44 186 VAL A CA 1
ATOM 1539 C C . VAL A 1 186 ? 1.603 -7.223 -19.242 1.00 84.44 186 VAL A C 1
ATOM 1541 O O . VAL A 1 186 ? 2.608 -7.892 -19.048 1.00 84.44 186 VAL A O 1
ATOM 1544 N N . PHE A 1 187 ? 0.462 -7.416 -18.576 1.00 85.00 187 PHE A N 1
ATOM 1545 C CA . PHE A 1 187 ? 0.273 -8.392 -17.509 1.00 85.00 187 PHE A CA 1
ATOM 1546 C C . PHE A 1 187 ? -0.755 -9.460 -17.923 1.00 85.00 187 PHE A C 1
ATOM 1548 O O . PHE A 1 187 ? -1.905 -9.426 -17.465 1.00 85.00 187 PHE A O 1
ATOM 1555 N N . PRO A 1 188 ? -0.395 -10.391 -18.823 1.00 75.50 188 PRO A N 1
ATOM 1556 C CA . PRO A 1 188 ? -1.317 -11.426 -19.268 1.00 75.50 188 PRO A CA 1
ATOM 1557 C C . PRO A 1 188 ? -1.731 -12.323 -18.095 1.00 75.50 188 PRO A C 1
ATOM 1559 O O . PRO A 1 188 ? -0.896 -12.857 -17.367 1.00 75.50 188 PRO A O 1
ATOM 1562 N N . LYS A 1 189 ? -3.044 -12.526 -17.928 1.00 66.62 189 LYS A N 1
ATOM 1563 C CA . LYS A 1 189 ? -3.579 -13.551 -17.021 1.00 66.62 189 LYS A CA 1
ATOM 1564 C C . LYS A 1 189 ? -3.157 -14.909 -17.589 1.00 66.62 189 LYS A C 1
ATOM 1566 O O . LYS A 1 189 ? -3.506 -15.189 -18.731 1.00 66.62 189 LYS A O 1
ATOM 1571 N N . HIS A 1 190 ? -2.364 -15.681 -16.842 1.00 55.75 190 HIS A N 1
ATOM 1572 C CA . HIS A 1 190 ? -1.717 -16.929 -17.271 1.00 55.75 190 HIS A CA 1
ATOM 1573 C C . HIS A 1 190 ? -2.489 -17.710 -18.354 1.00 55.75 190 HIS A C 1
ATOM 1575 O O . HIS A 1 190 ? -3.609 -18.165 -18.128 1.00 55.75 190 HIS A O 1
ATOM 1581 N N . SER A 1 191 ? -1.871 -17.909 -19.522 1.00 39.00 191 SER A N 1
ATOM 1582 C CA . SER A 1 191 ? -2.287 -18.959 -20.455 1.00 39.00 191 SER A CA 1
ATOM 1583 C C . SER A 1 191 ? -1.875 -20.308 -19.866 1.00 39.00 191 SER A C 1
ATOM 1585 O O . SER A 1 191 ? -0.701 -20.477 -19.540 1.00 39.00 191 SER A O 1
ATOM 1587 N N . ASN A 1 192 ? -2.793 -21.274 -19.788 1.00 37.41 192 ASN A N 1
ATOM 1588 C CA . ASN A 1 192 ? -2.585 -22.644 -19.278 1.00 37.41 192 ASN A CA 1
ATOM 1589 C C . ASN A 1 192 ? -1.524 -23.491 -20.027 1.00 37.41 192 ASN A C 1
ATOM 1591 O O . ASN A 1 192 ? -1.458 -24.705 -19.868 1.00 37.41 192 ASN A O 1
ATOM 1595 N N . THR A 1 193 ? -0.668 -22.879 -20.839 1.00 38.03 193 THR A N 1
ATOM 1596 C CA . THR A 1 193 ? 0.366 -23.534 -21.638 1.00 38.03 193 THR A CA 1
ATOM 1597 C C . THR A 1 193 ? 1.660 -22.737 -21.562 1.00 38.03 193 THR A C 1
ATOM 1599 O O . THR A 1 193 ? 2.031 -22.048 -22.508 1.00 38.03 193 THR A O 1
ATOM 1602 N N . ARG A 1 194 ? 2.321 -22.790 -20.407 1.00 37.00 194 ARG A N 1
ATOM 1603 C CA . ARG A 1 194 ? 3.780 -22.732 -20.220 1.00 37.00 194 ARG A CA 1
ATOM 1604 C C . ARG A 1 194 ? 4.025 -22.757 -18.719 1.00 37.00 194 ARG A C 1
ATOM 1606 O O . ARG A 1 194 ? 3.410 -21.996 -17.978 1.00 37.00 194 ARG A O 1
ATOM 1613 N N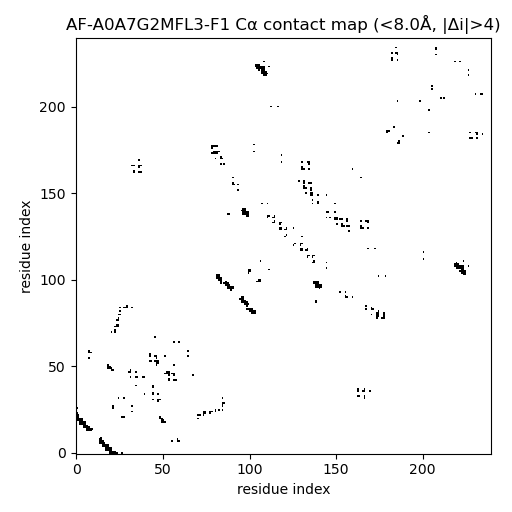 . LYS A 1 195 ? 4.893 -23.669 -18.277 1.00 35.44 195 LYS A N 1
ATOM 1614 C CA . LYS A 1 195 ? 5.434 -23.667 -16.916 1.00 35.44 195 LYS A CA 1
ATOM 1615 C C . LYS A 1 195 ? 5.846 -22.233 -16.594 1.00 35.44 195 LYS A C 1
ATOM 1617 O O . LYS A 1 195 ? 6.512 -21.613 -17.418 1.00 35.44 195 LYS A O 1
ATOM 1622 N N . SER A 1 196 ? 5.371 -21.734 -15.457 1.00 36.88 196 SER A N 1
ATOM 1623 C CA . SER A 1 196 ? 5.676 -20.427 -14.882 1.00 36.88 196 SER A CA 1
ATOM 1624 C C . SER A 1 196 ? 7.189 -20.213 -14.833 1.00 36.88 196 SER A C 1
ATOM 1626 O O . SER A 1 196 ? 7.831 -20.507 -13.830 1.00 36.88 196 SER A O 1
ATOM 1628 N N . HIS A 1 197 ? 7.771 -19.742 -15.929 1.00 37.69 197 HIS A N 1
ATOM 1629 C CA . HIS A 1 197 ? 8.998 -18.986 -15.842 1.00 37.69 197 HIS A CA 1
ATOM 1630 C C . HIS A 1 197 ? 8.573 -17.677 -15.190 1.00 37.69 197 HIS A C 1
ATOM 1632 O O . HIS A 1 197 ? 7.638 -17.041 -15.683 1.00 37.69 197 HIS A O 1
ATOM 1638 N N . ASP A 1 198 ? 9.200 -17.327 -14.069 1.00 43.62 198 ASP A N 1
ATOM 1639 C CA . ASP A 1 198 ? 9.290 -15.942 -13.621 1.00 43.62 198 ASP A CA 1
ATOM 1640 C C . ASP A 1 198 ? 9.719 -15.131 -14.842 1.00 43.62 198 ASP A C 1
ATOM 1642 O O . ASP A 1 198 ? 10.897 -15.115 -15.197 1.00 43.62 198 ASP A O 1
ATOM 1646 N N . SER A 1 199 ? 8.758 -14.570 -15.575 1.00 51.16 199 SER A N 1
ATOM 1647 C CA . SER A 1 199 ? 9.051 -13.705 -16.704 1.00 51.16 199 SER A CA 1
ATOM 1648 C C . SER A 1 199 ? 9.597 -12.444 -16.072 1.00 51.16 199 SER A C 1
ATOM 1650 O O . SER A 1 199 ? 8.829 -11.613 -15.573 1.00 51.16 199 SER A O 1
ATOM 1652 N N . SER A 1 200 ? 10.922 -12.368 -15.996 1.00 68.38 200 SER A N 1
ATOM 1653 C CA . SER A 1 200 ? 11.617 -11.227 -15.436 1.00 68.38 200 SER A CA 1
ATOM 1654 C C . SER A 1 200 ? 11.119 -9.983 -16.161 1.00 68.38 200 SER A C 1
ATOM 1656 O O . SER A 1 200 ? 10.809 -10.027 -17.353 1.00 68.38 200 SER A O 1
ATOM 1658 N N . TRP A 1 201 ? 11.060 -8.843 -15.480 1.00 75.94 201 TRP A N 1
ATOM 1659 C CA . TRP A 1 201 ? 10.819 -7.575 -16.169 1.00 75.94 201 TRP A CA 1
ATOM 1660 C C . TRP A 1 201 ? 11.823 -7.335 -17.300 1.00 75.94 201 TRP A C 1
ATOM 1662 O O . TRP A 1 201 ? 11.490 -6.636 -18.252 1.00 75.94 201 TRP A O 1
ATOM 1672 N N . LEU A 1 202 ? 13.003 -7.964 -17.224 1.00 65.00 202 LEU A N 1
ATOM 1673 C CA . LEU A 1 202 ? 13.973 -8.037 -18.313 1.00 65.00 202 LEU A CA 1
ATOM 1674 C C . LEU A 1 202 ? 13.440 -8.823 -19.512 1.00 65.00 202 LEU A C 1
ATOM 1676 O O . LEU A 1 202 ? 13.515 -8.312 -20.614 1.00 65.00 202 LEU A O 1
ATOM 1680 N N . ASP A 1 203 ? 12.823 -9.988 -19.315 1.00 67.12 203 ASP A N 1
ATOM 1681 C CA . ASP A 1 203 ? 12.219 -10.756 -20.410 1.00 67.12 203 ASP A CA 1
ATOM 1682 C C . ASP A 1 203 ? 11.038 -10.001 -21.021 1.00 67.12 203 ASP A C 1
ATOM 1684 O O . ASP A 1 203 ? 10.869 -9.980 -22.238 1.00 67.12 203 ASP A O 1
ATOM 1688 N N . VAL A 1 204 ? 10.207 -9.360 -20.188 1.00 69.31 204 VAL A N 1
ATOM 1689 C CA . VAL A 1 204 ? 9.133 -8.483 -20.677 1.00 69.31 204 VAL A CA 1
ATOM 1690 C C . VAL A 1 204 ? 9.745 -7.389 -21.545 1.00 69.31 204 VAL A C 1
ATOM 1692 O O . VAL A 1 204 ? 9.274 -7.163 -22.650 1.00 69.31 204 VAL A O 1
ATOM 1695 N N . PHE A 1 205 ? 10.817 -6.752 -21.084 1.00 64.62 205 PHE A N 1
ATOM 1696 C CA . PHE A 1 205 ? 11.484 -5.672 -21.798 1.00 64.62 205 PHE A CA 1
ATOM 1697 C C . PHE A 1 205 ? 12.160 -6.135 -23.102 1.00 64.62 205 PHE A C 1
ATOM 1699 O O . PHE A 1 205 ? 11.918 -5.545 -24.155 1.00 64.62 205 PHE A O 1
ATOM 1706 N N . ASP A 1 206 ? 12.934 -7.216 -23.060 1.00 65.31 206 ASP A N 1
ATOM 1707 C CA . ASP A 1 206 ? 13.701 -7.759 -24.186 1.00 65.31 206 ASP A CA 1
ATOM 1708 C C . ASP A 1 206 ? 12.778 -8.287 -25.292 1.00 65.31 206 ASP A C 1
ATOM 1710 O O . ASP A 1 206 ? 12.987 -7.996 -26.469 1.00 65.31 206 ASP A O 1
ATOM 1714 N N . ASN A 1 207 ? 11.666 -8.940 -24.932 1.00 64.38 207 ASN A N 1
ATOM 1715 C CA . ASN A 1 207 ? 10.651 -9.370 -25.902 1.00 64.38 207 ASN A CA 1
ATOM 1716 C C . ASN A 1 207 ? 9.951 -8.202 -26.627 1.00 64.38 207 ASN A C 1
ATOM 1718 O O . ASN A 1 207 ? 9.258 -8.426 -27.619 1.00 64.38 207 ASN A O 1
ATOM 1722 N N . ILE A 1 208 ? 10.068 -6.970 -26.125 1.00 59.47 208 ILE A N 1
ATOM 1723 C CA . ILE A 1 208 ? 9.347 -5.796 -26.639 1.00 59.47 208 ILE A CA 1
ATOM 1724 C C . ILE A 1 208 ? 10.265 -4.858 -27.415 1.00 59.47 208 ILE A C 1
ATOM 1726 O O . ILE A 1 208 ? 9.845 -4.293 -28.427 1.00 59.47 208 ILE A O 1
ATOM 1730 N N . VAL A 1 209 ? 11.481 -4.642 -26.915 1.00 58.28 209 VAL A N 1
ATOM 1731 C CA . VAL A 1 209 ? 12.465 -3.747 -27.535 1.00 58.28 209 VAL A CA 1
ATOM 1732 C C . VAL A 1 209 ? 13.220 -4.461 -28.668 1.00 58.28 209 VAL A C 1
ATOM 1734 O O . VAL A 1 209 ? 13.729 -3.796 -29.567 1.00 58.28 209 VAL A O 1
ATOM 1737 N N . GLY A 1 210 ? 13.208 -5.800 -28.699 1.00 60.94 210 GLY A N 1
ATOM 1738 C CA . GLY A 1 210 ? 14.024 -6.584 -29.627 1.00 60.94 210 GLY A CA 1
ATOM 1739 C C . GLY A 1 210 ? 15.517 -6.446 -29.306 1.00 60.94 210 GLY A C 1
ATOM 1740 O O . GLY A 1 210 ? 15.882 -6.031 -28.207 1.00 60.94 210 GLY A O 1
ATOM 1741 N N . ASP A 1 211 ? 16.385 -6.744 -30.278 1.00 54.16 211 ASP A N 1
ATOM 1742 C CA . ASP A 1 211 ? 17.851 -6.641 -30.136 1.00 54.16 211 ASP A CA 1
ATOM 1743 C C . ASP A 1 211 ? 18.378 -5.195 -29.981 1.00 54.16 211 ASP A C 1
ATOM 1745 O O . ASP A 1 211 ? 19.577 -4.989 -29.772 1.00 54.16 211 ASP A O 1
ATOM 1749 N N . ASP A 1 212 ? 17.514 -4.171 -30.027 1.00 50.47 212 ASP A N 1
ATOM 1750 C CA . ASP A 1 212 ? 17.879 -2.763 -29.804 1.00 50.47 212 ASP A CA 1
ATOM 1751 C C . ASP A 1 212 ? 18.045 -2.448 -28.299 1.00 50.47 212 ASP A C 1
ATOM 1753 O O . ASP A 1 212 ? 17.449 -1.541 -27.715 1.00 50.47 212 ASP A O 1
ATOM 1757 N N . LEU A 1 213 ? 18.944 -3.193 -27.652 1.00 51.06 213 LEU A N 1
ATOM 1758 C CA . LEU A 1 213 ? 19.387 -3.051 -26.257 1.00 51.06 213 LEU A CA 1
ATOM 1759 C C . LEU A 1 213 ? 20.025 -1.684 -25.931 1.00 51.06 213 LEU A C 1
ATOM 1761 O O . LEU A 1 213 ? 20.350 -1.417 -24.773 1.00 51.06 213 LEU A O 1
ATOM 1765 N N . LYS A 1 214 ? 20.208 -0.814 -26.931 1.00 54.09 214 LYS A N 1
ATOM 1766 C CA . LYS A 1 214 ? 20.936 0.459 -26.823 1.00 54.09 214 LYS A CA 1
ATOM 1767 C C . LYS A 1 214 ? 20.221 1.535 -26.001 1.00 54.09 214 LYS A C 1
ATOM 1769 O O . LYS A 1 214 ? 20.886 2.446 -25.524 1.00 54.09 214 LYS A O 1
ATOM 1774 N N . ASP A 1 215 ? 18.912 1.408 -25.773 1.00 60.72 215 ASP A N 1
ATOM 1775 C CA . ASP A 1 215 ? 18.105 2.432 -25.089 1.00 60.72 215 ASP A CA 1
ATOM 1776 C C . ASP A 1 215 ? 17.668 2.035 -23.654 1.00 60.72 215 ASP A C 1
ATOM 1778 O O . ASP A 1 215 ? 16.817 2.706 -23.071 1.00 60.72 215 ASP A O 1
ATOM 1782 N N . ARG A 1 216 ? 18.225 0.976 -23.035 1.00 62.28 216 ARG A N 1
ATOM 1783 C CA . ARG A 1 216 ? 17.834 0.534 -21.668 1.00 62.28 216 ARG A CA 1
ATOM 1784 C C . ARG A 1 216 ? 17.857 1.668 -20.634 1.00 62.28 216 ARG A C 1
ATOM 1786 O O . ARG A 1 216 ? 16.881 1.847 -19.904 1.00 62.28 216 ARG A O 1
ATOM 1793 N N . ASP A 1 217 ? 18.918 2.471 -20.630 1.00 66.88 217 ASP A N 1
ATOM 1794 C CA . ASP A 1 217 ? 19.070 3.601 -19.703 1.00 66.88 217 ASP A CA 1
ATOM 1795 C C . ASP A 1 217 ? 18.048 4.713 -19.973 1.00 66.88 217 ASP A C 1
ATOM 1797 O O . ASP A 1 217 ? 17.520 5.331 -19.051 1.00 66.88 217 ASP A O 1
ATOM 1801 N N . LYS A 1 218 ? 17.676 4.910 -21.240 1.00 70.44 218 LYS A N 1
ATOM 1802 C CA . LYS A 1 218 ? 16.691 5.914 -21.655 1.00 70.44 218 LYS A CA 1
ATOM 1803 C C . LYS A 1 218 ? 15.285 5.581 -21.168 1.00 70.44 218 LYS A C 1
ATOM 1805 O O . LYS A 1 218 ? 14.533 6.494 -20.847 1.00 70.44 218 LYS A O 1
ATOM 1810 N N . TYR A 1 219 ? 14.912 4.303 -21.091 1.00 71.19 219 TYR A N 1
ATOM 1811 C CA . TYR A 1 219 ? 13.599 3.900 -20.572 1.00 71.19 219 TYR A CA 1
ATOM 1812 C C . TYR A 1 219 ? 13.541 3.845 -19.046 1.00 71.19 219 TYR A C 1
ATOM 1814 O O . TYR A 1 219 ? 12.443 3.869 -18.491 1.00 71.19 219 TYR A O 1
ATOM 1822 N N . ALA A 1 220 ? 14.687 3.803 -18.363 1.00 78.62 220 ALA A N 1
ATOM 1823 C CA . ALA A 1 220 ? 14.741 3.677 -16.913 1.00 78.62 220 ALA A CA 1
ATOM 1824 C C . ALA A 1 220 ? 14.032 4.817 -16.177 1.00 78.62 220 ALA A C 1
ATOM 1826 O O . ALA A 1 220 ? 13.335 4.580 -15.185 1.00 78.62 220 ALA A O 1
ATOM 1827 N N . GLU A 1 221 ? 14.184 6.029 -16.701 1.00 86.31 221 GLU A N 1
ATOM 1828 C CA . GLU A 1 221 ? 13.657 7.266 -16.126 1.00 86.31 221 GLU A CA 1
ATOM 1829 C C . GLU A 1 221 ? 12.259 7.622 -16.651 1.00 86.31 221 GLU A C 1
ATOM 1831 O O . GLU A 1 221 ? 11.566 8.461 -16.076 1.00 86.31 221 GLU A O 1
ATOM 1836 N N . VAL A 1 222 ? 11.802 6.962 -17.722 1.00 90.12 222 VAL A N 1
ATOM 1837 C CA . VAL A 1 222 ? 10.486 7.228 -18.313 1.00 90.12 222 VAL A CA 1
ATOM 1838 C C . VAL A 1 222 ? 9.390 6.811 -17.328 1.00 90.12 222 VAL A C 1
ATOM 1840 O O . VAL A 1 222 ? 9.462 5.723 -16.749 1.00 90.12 222 VAL A O 1
ATOM 1843 N N . PRO A 1 223 ? 8.323 7.616 -17.166 1.00 94.12 223 PRO A N 1
ATOM 1844 C CA . PRO A 1 223 ? 7.190 7.235 -16.337 1.00 94.12 223 PRO A CA 1
ATOM 1845 C C . PRO A 1 223 ? 6.608 5.871 -16.734 1.00 94.12 223 PRO A C 1
ATOM 1847 O O . PRO A 1 223 ? 6.247 5.648 -17.893 1.00 94.12 223 PRO A O 1
ATOM 1850 N N . VAL A 1 224 ? 6.426 4.985 -15.753 1.00 92.94 224 VAL A N 1
ATOM 1851 C CA . VAL A 1 224 ? 5.969 3.592 -15.921 1.00 92.94 224 VAL A CA 1
ATOM 1852 C C . VAL A 1 224 ? 4.704 3.483 -16.783 1.00 92.94 224 VAL A C 1
ATOM 1854 O O . VAL A 1 224 ? 4.594 2.631 -17.662 1.00 92.94 224 VAL A O 1
ATOM 1857 N N . ASN A 1 225 ? 3.757 4.407 -16.607 1.00 93.69 225 ASN A N 1
ATOM 1858 C CA . ASN A 1 225 ? 2.516 4.437 -17.377 1.00 93.69 225 ASN A CA 1
ATOM 1859 C C . ASN A 1 225 ? 2.731 4.728 -18.870 1.00 93.69 225 ASN A C 1
ATOM 1861 O O . ASN A 1 225 ? 1.965 4.239 -19.700 1.00 93.69 225 ASN A O 1
ATOM 1865 N N . ALA A 1 226 ? 3.728 5.541 -19.225 1.00 92.25 226 ALA A N 1
ATOM 1866 C CA . ALA A 1 226 ? 4.063 5.808 -20.621 1.00 92.25 226 ALA A CA 1
ATOM 1867 C C . ALA A 1 226 ? 4.675 4.560 -21.265 1.00 92.25 226 ALA A C 1
ATOM 1869 O O . ALA A 1 226 ? 4.241 4.168 -22.350 1.00 92.25 226 ALA A O 1
ATOM 1870 N N . VAL A 1 227 ? 5.579 3.884 -20.545 1.00 89.56 227 VAL A N 1
ATOM 1871 C CA . VAL A 1 227 ? 6.155 2.602 -20.969 1.00 89.56 227 VAL A CA 1
ATOM 1872 C C . VAL A 1 227 ? 5.046 1.573 -21.190 1.00 89.56 227 VAL A C 1
ATOM 1874 O O . VAL A 1 227 ? 4.905 1.055 -22.291 1.00 89.56 227 VAL A O 1
ATOM 1877 N N . PHE A 1 228 ? 4.151 1.352 -20.226 1.00 90.62 228 PHE A N 1
ATOM 1878 C CA . PHE A 1 228 ? 3.059 0.382 -20.379 1.00 90.62 228 PHE A CA 1
ATOM 1879 C C . PHE A 1 228 ? 2.111 0.674 -21.546 1.00 90.62 228 PHE A C 1
ATOM 1881 O O . PHE A 1 228 ? 1.666 -0.254 -22.229 1.00 90.62 228 PHE A O 1
ATOM 1888 N N . ARG A 1 229 ? 1.813 1.947 -21.830 1.00 90.88 229 ARG A N 1
ATOM 1889 C CA . ARG A 1 229 ? 1.030 2.321 -23.022 1.00 90.88 229 ARG A CA 1
ATOM 1890 C C . ARG A 1 229 ? 1.781 2.019 -24.312 1.00 90.88 229 ARG A C 1
ATOM 1892 O O . ARG A 1 229 ? 1.169 1.503 -25.246 1.00 90.88 229 ARG A O 1
ATOM 1899 N N . PHE A 1 230 ? 3.076 2.325 -24.358 1.00 87.31 230 PHE A N 1
ATOM 1900 C CA . PHE A 1 230 ? 3.930 2.016 -25.500 1.00 87.31 230 PHE A CA 1
ATOM 1901 C C . PHE A 1 230 ? 3.966 0.507 -25.769 1.00 87.31 230 PHE A C 1
ATOM 1903 O O . PHE A 1 230 ? 3.657 0.085 -26.882 1.00 87.31 230 PHE A O 1
ATOM 1910 N N . ILE A 1 231 ? 4.200 -0.301 -24.730 1.00 83.38 231 ILE A N 1
ATOM 1911 C CA . ILE A 1 231 ? 4.153 -1.768 -24.801 1.00 83.38 231 ILE A CA 1
ATOM 1912 C C . ILE A 1 231 ? 2.806 -2.238 -25.358 1.00 83.38 231 ILE A C 1
ATOM 1914 O O . ILE A 1 231 ? 2.738 -3.001 -26.320 1.00 83.38 231 ILE A O 1
ATOM 1918 N N . THR A 1 232 ? 1.712 -1.741 -24.778 1.00 87.25 232 THR A N 1
ATOM 1919 C CA . THR A 1 232 ? 0.351 -2.102 -25.193 1.00 87.25 232 THR A CA 1
ATOM 1920 C C . THR A 1 232 ? 0.115 -1.797 -26.675 1.00 87.25 232 THR A C 1
ATOM 1922 O O . THR A 1 232 ? -0.548 -2.575 -27.361 1.00 87.25 232 THR A O 1
ATOM 1925 N N . LYS A 1 233 ? 0.644 -0.675 -27.183 1.00 87.75 233 LYS A N 1
ATOM 1926 C CA . LYS A 1 233 ? 0.556 -0.295 -28.598 1.00 87.75 233 LYS A CA 1
ATOM 1927 C C . LYS A 1 233 ? 1.370 -1.247 -29.481 1.00 87.75 233 LYS A C 1
ATOM 1929 O O . LYS A 1 233 ? 0.809 -1.777 -30.434 1.00 87.75 233 LYS A O 1
ATOM 1934 N N . LYS A 1 234 ? 2.626 -1.535 -29.125 1.00 83.31 234 LYS A N 1
ATOM 1935 C CA . LYS A 1 234 ? 3.504 -2.444 -29.880 1.00 83.31 234 LYS A CA 1
ATOM 1936 C C . LYS A 1 234 ? 2.945 -3.860 -29.996 1.00 83.31 234 LYS A C 1
ATOM 1938 O O . LYS A 1 234 ? 2.895 -4.403 -31.094 1.00 83.31 234 LYS A O 1
ATOM 1943 N N . ILE A 1 235 ? 2.419 -4.417 -28.903 1.00 81.94 235 ILE A N 1
ATOM 1944 C CA . ILE A 1 235 ? 1.778 -5.744 -28.917 1.00 81.94 235 ILE A CA 1
ATOM 1945 C C . ILE A 1 235 ? 0.554 -5.764 -29.847 1.00 81.94 235 ILE A C 1
ATOM 1947 O O . ILE A 1 235 ? 0.293 -6.769 -30.501 1.00 81.94 235 ILE A O 1
ATOM 1951 N N . LYS A 1 236 ? -0.220 -4.673 -29.916 1.00 85.62 236 LYS A N 1
ATOM 1952 C CA . LYS A 1 236 ? -1.371 -4.574 -30.829 1.00 85.62 236 LYS A CA 1
ATOM 1953 C C . LYS A 1 236 ? -0.955 -4.432 -32.292 1.00 85.62 236 LYS A C 1
ATOM 1955 O O . LYS A 1 236 ? -1.670 -4.931 -33.151 1.00 85.62 236 LYS A O 1
ATOM 1960 N N . GLU A 1 237 ? 0.149 -3.742 -32.564 1.00 84.25 237 GLU A N 1
ATOM 1961 C CA . GLU A 1 237 ? 0.699 -3.575 -33.914 1.00 84.25 237 GLU A CA 1
ATOM 1962 C C . GLU A 1 237 ? 1.266 -4.889 -34.455 1.00 84.25 237 GLU A C 1
ATOM 1964 O O . GLU A 1 237 ? 0.911 -5.261 -35.562 1.00 84.25 237 GLU A O 1
ATOM 1969 N N . GLY A 1 238 ? 2.049 -5.634 -33.668 1.00 76.00 238 GLY A N 1
ATOM 1970 C CA . GLY A 1 238 ? 2.629 -6.917 -34.099 1.00 76.00 238 GLY A CA 1
ATOM 1971 C C . GLY A 1 238 ? 1.638 -8.086 -34.212 1.00 76.00 238 GLY A C 1
ATOM 1972 O O . GLY A 1 238 ? 2.022 -9.171 -34.629 1.00 76.00 238 GLY A O 1
ATOM 1973 N N . ARG A 1 239 ? 0.375 -7.894 -33.806 1.00 69.00 239 ARG A N 1
ATOM 1974 C CA . ARG A 1 239 ? -0.722 -8.861 -34.007 1.00 69.00 239 ARG A CA 1
ATOM 1975 C C . ARG A 1 239 ? -1.534 -8.598 -35.281 1.00 69.00 239 ARG A C 1
ATOM 1977 O O . ARG A 1 239 ? -2.457 -9.366 -35.548 1.00 69.00 239 ARG A O 1
ATOM 1984 N N . LYS A 1 240 ? -1.265 -7.496 -35.986 1.00 52.97 240 LYS A N 1
ATOM 1985 C CA . LYS A 1 240 ? -1.818 -7.215 -37.316 1.00 52.97 240 LYS A CA 1
ATOM 1986 C C . LYS A 1 240 ? -0.903 -7.795 -38.380 1.00 52.97 240 LYS A C 1
ATOM 1988 O O . LYS A 1 240 ? -1.465 -8.225 -39.405 1.00 52.97 240 LYS A O 1
#

Nearest PDB structures (foldseek):
  2og1-assembly1_A  TM=3.496E-01  e=5.908E+00  Paraburkholderia xenovorans LB400

Radius of gyration: 21.63 Å; Cα contacts (8 Å, |Δi|>4): 293; chains: 1; bounding box: 53×38×70 Å

Sequence (240 aa):
MNNIKITYHHWFREKSIETTFPSCWSEMTPRQFLALTSRPDDHELLAVMLDIPKRIVKRLSLLQIHELANLFDFIKRDQKVSSFSLTTLRIPSAGILHSPNPKLQEMPFMQFVYVDTFYMSYAVDPRFETLCKLVSYLYSPKTGFNKITADANIDKIRKLDKKTLEAISLNYGLIRKWITERYPLVFPKHSNTRKSHDSSWLDVFDNIVGDDLKDRDKYAEVPVNAVFRFITKKIKEGRK

pLDDT: mean 86.56, std 13.82, range [35.44, 98.38]

Mean predicted aligned error: 6.95 Å